Protein AF-A0A150G907-F1 (afdb_monomer_lite)

Secondary structure (DSSP, 8-state):
-PPP--PPP---THHHH-TTS-HHHHHHHHHHS-HHHHHHTGGGS-HHHHHHT-SGGGTS--TTS---HHHHHHHHTSTTTTTT--HHHHHHHHHHHHHTT-HHHHHHHHHHH--TTHHHHHHHHHHHTT-HHHHHHHHHHHHTT-SS--THHHHHHHHHHHHHTT-HHHHHHHHHH-TT--THHHHHHHHHHT-HHHH-

Sequence (200 aa):
MAQPLEAPAREHWSSSAWPQLLPELAERIVGCLDRNDIAVTFRHVNKATAARFSCPQHATIRLSEPVPPHAFAAHWLAPGAMRGLNLERRKQLVRLVAATGVLPNVEVVLQAMGFMGAAAEALMGAAVAGQLSMCQWLWDHNRSLTDDVPYSRFTTTVLQAAASEGHQHVCEWLLATDHTLFPGGAVDAAVRGGHVALAE

Organism: Gonium pectorale (NCBI:txid33097)

InterPro domains:
  IPR036770 Ankyrin repeat-containing domain superfamily [G3DSA:1.25.40.20] (93-200)
  IPR036770 Ankyrin repeat-containing domain superfamily [SSF48403] (122-179)

Radius of gyration: 22.88 Å; chains: 1; bounding box: 70×46×61 Å

Foldseek 3Di:
DDDDPDDPDPPDLCCVQPVPDDPVVVVVVVVPDDLQCLQPPQCPRDPSSVVVQVPPSSPDDDLLEDHDLVVLLVQLVPPCSCVPPDPVNLLVSLLSNLLNLPVSNNVSSVVRSPDDCSLLSSLLSVLLNLVQVSNVVSVVVVVVVDPDDDCLVSLQVSLLSSLLSLNLVNNVVSCVVDVSHDCPSSLVSNVNSVNNVSND

Structure (mmCIF, N/CA/C/O backbone):
data_AF-A0A150G907-F1
#
_entry.id   AF-A0A150G907-F1
#
loop_
_atom_site.group_PDB
_atom_site.id
_atom_site.type_symbol
_atom_site.label_atom_id
_atom_site.label_alt_id
_atom_site.label_comp_id
_atom_site.label_asym_id
_atom_site.label_entity_id
_atom_site.label_seq_id
_atom_site.pdbx_PDB_ins_code
_atom_site.Cartn_x
_atom_site.Cartn_y
_atom_site.Cartn_z
_atom_site.occupancy
_atom_site.B_iso_or_equiv
_atom_site.auth_seq_id
_atom_site.auth_comp_id
_atom_site.auth_asym_id
_atom_site.auth_atom_id
_atom_site.pdbx_PDB_model_num
ATOM 1 N N . MET A 1 1 ? -50.793 -28.582 35.312 1.00 40.09 1 MET A N 1
ATOM 2 C CA . MET A 1 1 ? -50.046 -28.494 34.039 1.00 40.09 1 MET A CA 1
ATOM 3 C C . MET A 1 1 ? -49.250 -27.204 34.074 1.00 40.09 1 MET A C 1
ATOM 5 O O . MET A 1 1 ? -49.857 -26.145 34.042 1.00 40.09 1 MET A O 1
ATOM 9 N N . ALA A 1 2 ? -47.934 -27.286 34.271 1.00 41.94 2 ALA A N 1
ATOM 10 C CA . ALA A 1 2 ? -47.062 -26.114 34.276 1.00 41.94 2 ALA A CA 1
ATOM 11 C C . ALA A 1 2 ? -46.810 -25.672 32.825 1.00 41.94 2 ALA A C 1
ATOM 13 O O . ALA A 1 2 ? -46.417 -26.497 32.001 1.00 41.94 2 ALA A O 1
ATOM 14 N N . GLN A 1 3 ? -47.078 -24.402 32.512 1.00 41.06 3 GLN A N 1
ATOM 15 C CA . GLN A 1 3 ? -46.670 -23.787 31.246 1.00 41.06 3 GLN A CA 1
ATOM 16 C C . GLN A 1 3 ? -45.135 -23.787 31.152 1.00 41.06 3 GLN A C 1
ATOM 18 O O . GLN A 1 3 ? -44.479 -23.491 32.156 1.00 41.06 3 GLN A O 1
ATOM 23 N N . PRO A 1 4 ? -44.541 -24.098 29.987 1.00 46.25 4 PRO A N 1
ATOM 24 C CA . PRO A 1 4 ? -43.111 -23.930 29.808 1.00 46.25 4 PRO A CA 1
ATOM 25 C C . PRO A 1 4 ? -42.799 -22.430 29.789 1.00 46.25 4 PRO A C 1
ATOM 27 O O . PRO A 1 4 ? -43.391 -21.683 29.015 1.00 46.25 4 PRO A O 1
ATOM 30 N N . LEU A 1 5 ? -41.876 -22.001 30.654 1.00 43.91 5 LEU A N 1
ATOM 31 C CA . LEU A 1 5 ? -41.226 -20.696 30.564 1.00 43.91 5 LEU A CA 1
ATOM 32 C C . LEU A 1 5 ? -40.533 -20.608 29.199 1.00 43.91 5 LEU A C 1
ATOM 34 O O . LEU A 1 5 ? -39.487 -21.227 28.996 1.00 43.91 5 LEU A O 1
ATOM 38 N N . GLU A 1 6 ? -41.126 -19.867 28.263 1.00 42.16 6 GLU A N 1
ATOM 39 C CA . GLU A 1 6 ? -40.428 -19.416 27.063 1.00 42.16 6 GLU A CA 1
ATOM 40 C C . GLU A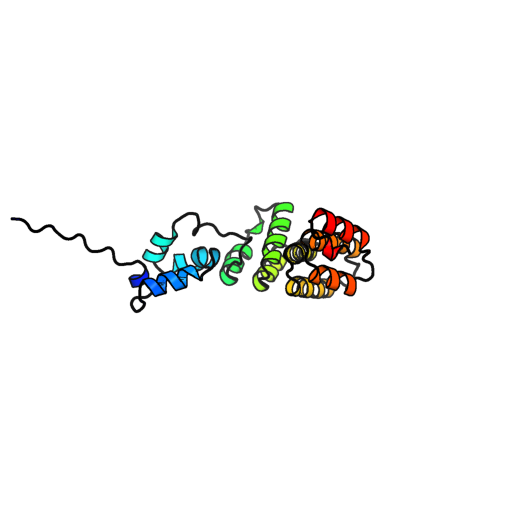 1 6 ? -39.179 -18.657 27.514 1.00 42.16 6 GLU A C 1
ATOM 42 O O . GLU A 1 6 ? -39.255 -17.627 28.188 1.00 42.16 6 GLU A O 1
ATOM 47 N N . ALA A 1 7 ? -38.009 -19.211 27.196 1.00 43.50 7 ALA A N 1
ATOM 48 C CA . ALA A 1 7 ? -36.756 -18.496 27.353 1.00 43.50 7 ALA A CA 1
ATOM 49 C C . ALA A 1 7 ? -36.870 -17.177 26.571 1.00 43.50 7 ALA A C 1
ATOM 51 O O . ALA A 1 7 ? -37.339 -17.214 25.429 1.00 43.50 7 ALA A O 1
ATOM 52 N N . PRO A 1 8 ? -36.464 -16.026 27.140 1.00 43.25 8 PRO A N 1
ATOM 53 C CA . PRO A 1 8 ? -36.559 -14.763 26.427 1.00 43.25 8 PRO A CA 1
ATOM 54 C C . PRO A 1 8 ? -35.799 -14.906 25.110 1.00 43.25 8 PRO A C 1
ATOM 56 O O . PRO A 1 8 ? -34.622 -15.289 25.104 1.00 43.25 8 PRO A O 1
ATOM 59 N N . ALA A 1 9 ? -36.496 -14.666 23.995 1.00 53.75 9 ALA A N 1
ATOM 60 C CA . ALA A 1 9 ? -35.892 -14.632 22.674 1.00 53.75 9 ALA A CA 1
ATOM 61 C C . ALA A 1 9 ? -34.659 -13.731 22.764 1.00 53.75 9 ALA A C 1
ATOM 63 O O . ALA A 1 9 ? -34.771 -12.578 23.176 1.00 53.75 9 ALA A O 1
ATOM 64 N N . ARG A 1 10 ? -33.470 -14.281 22.481 1.00 57.31 10 ARG A N 1
ATOM 65 C CA . ARG A 1 10 ? -32.230 -13.502 22.538 1.00 57.31 10 ARG A CA 1
ATOM 66 C C . ARG A 1 10 ? -32.411 -12.311 21.607 1.00 57.31 10 ARG A C 1
ATOM 68 O O . ARG A 1 10 ? -32.491 -12.510 20.396 1.00 57.31 10 ARG A O 1
ATOM 75 N N . GLU A 1 11 ? -32.509 -11.114 22.180 1.00 67.69 11 GLU A N 1
ATOM 76 C CA . GLU A 1 11 ? -32.604 -9.881 21.410 1.00 67.69 11 GLU A CA 1
ATOM 77 C C . GLU A 1 11 ? -31.470 -9.867 20.388 1.00 67.69 11 GLU A C 1
ATOM 79 O O . GLU A 1 11 ? -30.306 -10.147 20.705 1.00 67.69 11 GLU A O 1
ATOM 84 N N . HIS A 1 12 ? -31.831 -9.636 19.129 1.00 74.25 12 HIS A N 1
ATOM 85 C CA . HIS A 1 12 ? -30.866 -9.640 18.049 1.00 74.25 12 HIS A CA 1
ATOM 86 C C . HIS A 1 12 ? -29.845 -8.521 18.306 1.00 74.25 12 HIS A C 1
ATOM 88 O O . HIS A 1 12 ? -30.206 -7.420 18.716 1.00 74.25 12 HIS A O 1
ATOM 94 N N . TRP A 1 13 ? -28.556 -8.792 18.080 1.00 79.19 13 TRP A N 1
ATOM 95 C CA . TRP A 1 13 ? -27.471 -7.865 18.433 1.00 79.19 13 TRP A CA 1
ATOM 96 C C . TRP A 1 13 ? -27.644 -6.468 17.799 1.00 79.19 13 TRP A C 1
ATOM 98 O O . TRP A 1 13 ? -27.193 -5.474 18.367 1.00 79.19 13 TRP A O 1
ATOM 108 N N . SER A 1 14 ? -28.320 -6.378 16.644 1.00 80.81 14 SER A N 1
ATOM 109 C CA . SER A 1 14 ? -28.625 -5.104 15.987 1.00 80.81 14 SER A CA 1
ATOM 110 C C . SER A 1 14 ? -29.548 -4.215 16.810 1.00 80.81 14 SER A C 1
ATOM 112 O O . SER A 1 14 ? -29.416 -3.005 16.708 1.00 80.81 14 SER A O 1
ATOM 114 N N . SER A 1 15 ? -30.421 -4.752 17.666 1.00 79.81 15 SER A N 1
ATOM 115 C CA . SER A 1 15 ? -31.343 -3.945 18.473 1.00 79.81 15 SER A CA 1
ATOM 116 C C . SER A 1 15 ? -30.610 -3.055 19.480 1.00 79.81 15 SER A C 1
ATOM 118 O O . SER A 1 15 ? -31.093 -1.974 19.802 1.00 79.81 15 SER A O 1
ATOM 120 N N . SER A 1 16 ? -29.412 -3.448 19.933 1.00 79.12 16 SER A N 1
ATOM 121 C CA . SER A 1 16 ? -28.596 -2.608 20.819 1.00 79.12 16 SER A CA 1
ATOM 122 C C . SER A 1 16 ? -27.697 -1.617 20.070 1.00 79.12 16 SER A C 1
ATOM 124 O O . SER A 1 16 ? -27.212 -0.662 20.672 1.00 79.12 16 SER A O 1
ATOM 126 N N . ALA A 1 17 ? -27.397 -1.865 18.790 1.00 77.31 17 ALA A N 1
ATOM 127 C CA . ALA A 1 17 ? -26.568 -0.987 17.956 1.00 77.31 17 ALA A CA 1
ATOM 128 C C . ALA A 1 17 ? -27.419 0.031 17.181 1.00 77.31 17 ALA A C 1
ATOM 130 O O . ALA A 1 17 ? -27.089 1.211 17.123 1.00 77.31 17 ALA A O 1
ATOM 131 N N . TRP A 1 18 ? -28.540 -0.434 16.638 1.00 82.12 18 TRP A N 1
ATOM 132 C CA . TRP A 1 18 ? -29.506 0.301 15.837 1.00 82.12 18 TRP A CA 1
ATOM 133 C C . TRP A 1 18 ? -30.936 -0.126 16.204 1.00 82.12 18 TRP A C 1
ATOM 135 O O . TRP A 1 18 ? -31.557 -0.912 15.488 1.00 82.12 18 TRP A O 1
ATOM 145 N N . PRO A 1 19 ? -31.503 0.417 17.295 1.00 81.12 19 PRO A N 1
ATOM 146 C CA . PRO A 1 19 ? -32.822 0.011 17.787 1.00 81.12 19 PRO A CA 1
ATOM 147 C C . PRO A 1 19 ? -33.972 0.271 16.800 1.00 81.12 19 PRO A C 1
ATOM 149 O O . PRO A 1 19 ? -35.030 -0.333 16.927 1.00 81.12 19 PRO A O 1
ATOM 152 N N . GLN A 1 20 ? -33.776 1.156 15.817 1.00 86.50 20 GLN A N 1
ATOM 153 C CA . GLN A 1 20 ? -34.779 1.502 14.800 1.00 86.50 20 GLN A CA 1
ATOM 154 C C . GLN A 1 20 ? -34.575 0.774 13.460 1.00 86.50 20 GLN A C 1
ATOM 156 O O . GLN A 1 20 ? -35.343 0.995 12.527 1.00 86.50 20 GLN A O 1
ATOM 161 N N . LEU A 1 21 ? -33.535 -0.055 13.329 1.00 84.69 21 LEU A N 1
ATOM 162 C CA . LEU A 1 21 ? -33.152 -0.663 12.058 1.00 84.69 21 LEU A CA 1
ATOM 163 C C . LEU A 1 21 ? -33.510 -2.151 12.043 1.00 84.69 21 LEU A C 1
ATOM 165 O O . LEU A 1 21 ? -33.220 -2.879 12.994 1.00 84.69 21 LEU A O 1
ATOM 169 N N . LEU A 1 22 ? -34.123 -2.607 10.949 1.00 85.44 22 LEU A N 1
ATOM 170 C CA . LEU A 1 22 ? -34.460 -4.019 10.777 1.00 85.44 22 LEU A CA 1
ATOM 171 C C . LEU A 1 22 ? -33.184 -4.883 10.805 1.00 85.44 22 LEU A C 1
ATOM 173 O O . LEU A 1 22 ? -32.181 -4.491 10.194 1.00 85.44 22 LEU A O 1
ATOM 177 N N . PRO A 1 23 ? -33.205 -6.058 11.461 1.00 82.50 23 PRO A N 1
ATOM 178 C CA . PRO A 1 23 ? -32.057 -6.961 11.523 1.00 82.50 23 PRO A CA 1
ATOM 179 C C . PRO A 1 23 ? -31.449 -7.290 10.155 1.00 82.50 23 PRO A C 1
ATOM 181 O O . PRO A 1 23 ? -30.227 -7.288 10.025 1.00 82.50 23 PRO A O 1
ATOM 184 N N . GLU A 1 24 ? -32.263 -7.475 9.106 1.00 84.38 24 GLU A N 1
ATOM 185 C CA . GLU A 1 24 ? -31.730 -7.779 7.768 1.00 84.38 24 GLU A CA 1
ATOM 186 C C . GLU A 1 24 ? -30.925 -6.612 7.179 1.00 84.38 24 GLU A C 1
ATOM 188 O O . GLU A 1 24 ? -29.935 -6.815 6.475 1.00 84.38 24 GLU A O 1
ATOM 193 N N . LEU A 1 25 ? -31.320 -5.371 7.475 1.00 84.75 25 LEU A N 1
ATOM 194 C CA . LEU A 1 25 ? -30.576 -4.187 7.048 1.00 84.75 25 LEU A CA 1
ATOM 195 C C . LEU A 1 25 ? -29.279 -4.043 7.844 1.00 84.75 25 LEU A C 1
ATOM 197 O O . LEU A 1 25 ? -28.255 -3.680 7.271 1.00 84.75 25 LEU A O 1
ATOM 201 N N . ALA A 1 26 ? -29.298 -4.376 9.134 1.00 83.94 26 ALA A N 1
ATOM 202 C CA . ALA A 1 26 ? -28.104 -4.349 9.969 1.00 83.94 26 ALA A CA 1
ATOM 203 C C . ALA A 1 26 ? -27.065 -5.367 9.482 1.00 83.94 26 ALA A C 1
ATOM 205 O O . ALA A 1 26 ? -25.881 -5.044 9.388 1.00 83.94 26 ALA A O 1
ATOM 206 N N . GLU A 1 27 ? -27.505 -6.573 9.112 1.00 83.69 27 GLU A N 1
ATOM 207 C CA . GLU A 1 27 ? -26.640 -7.593 8.516 1.00 83.69 27 GLU A CA 1
ATOM 208 C C . GLU A 1 27 ? -26.089 -7.161 7.156 1.00 83.69 27 GLU A C 1
ATOM 210 O O . GLU A 1 27 ? -24.906 -7.371 6.888 1.00 83.69 27 GLU A O 1
ATOM 215 N N . ARG A 1 28 ? -26.896 -6.489 6.323 1.00 85.56 28 ARG A N 1
ATOM 216 C CA . ARG A 1 28 ? -26.422 -5.929 5.047 1.00 85.56 28 ARG A CA 1
ATOM 217 C C . ARG A 1 28 ? -25.376 -4.8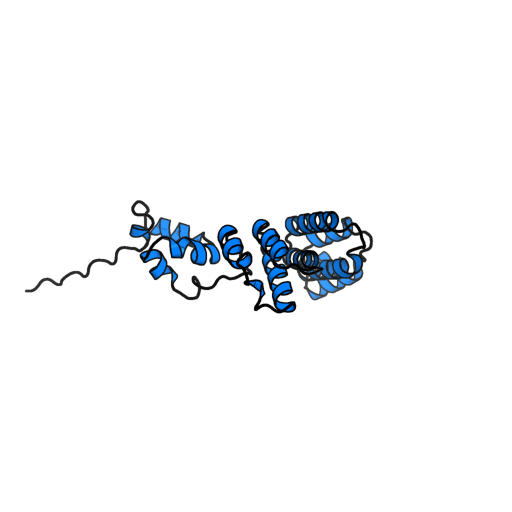38 5.241 1.00 85.56 28 ARG A C 1
ATOM 219 O O . ARG A 1 28 ? -24.385 -4.853 4.525 1.00 85.56 28 ARG A O 1
ATOM 226 N N . ILE A 1 29 ? -25.565 -3.930 6.202 1.00 84.81 29 ILE A N 1
ATOM 227 C CA . ILE A 1 29 ? -24.579 -2.879 6.502 1.00 84.81 29 ILE A CA 1
ATOM 228 C C . ILE A 1 29 ? -23.260 -3.516 6.939 1.00 84.81 29 ILE A C 1
ATOM 230 O O . ILE A 1 29 ? -22.217 -3.177 6.392 1.00 84.81 29 ILE A O 1
ATOM 234 N N . VAL A 1 30 ? -23.301 -4.480 7.865 1.00 84.50 30 VAL A N 1
ATOM 235 C CA . VAL A 1 30 ? -22.095 -5.202 8.303 1.00 84.50 30 VAL A CA 1
ATOM 236 C C . VAL A 1 30 ? -21.445 -5.965 7.151 1.00 84.50 30 VAL A C 1
ATOM 238 O O . VAL A 1 30 ? -20.225 -5.980 7.057 1.00 84.50 30 VAL A O 1
ATOM 241 N N . GLY A 1 31 ? -22.235 -6.563 6.258 1.00 83.25 31 GLY A N 1
ATOM 242 C CA . GLY A 1 31 ? -21.728 -7.244 5.066 1.00 83.25 31 GLY A CA 1
ATOM 243 C C . GLY A 1 31 ? -21.033 -6.320 4.060 1.00 83.25 31 GLY A C 1
ATOM 244 O O . GLY A 1 31 ? -20.294 -6.811 3.211 1.00 83.25 31 GLY A O 1
ATOM 245 N N . CYS A 1 32 ? -21.249 -5.005 4.153 1.00 83.81 32 CYS A N 1
ATOM 246 C CA . CYS A 1 32 ? -20.565 -4.003 3.338 1.00 83.81 32 CYS A CA 1
ATOM 247 C C . CYS A 1 32 ? -19.304 -3.427 4.000 1.00 83.81 32 CYS A C 1
ATOM 249 O O . CYS A 1 32 ? -18.534 -2.766 3.308 1.00 83.81 32 CYS A O 1
ATOM 251 N N . LEU A 1 33 ? -19.099 -3.639 5.305 1.00 81.69 33 LEU A N 1
ATOM 252 C CA . LEU A 1 33 ? -17.906 -3.168 6.010 1.00 81.69 33 LEU A CA 1
ATOM 253 C C . LEU A 1 33 ? -16.724 -4.096 5.738 1.00 81.69 33 LEU A C 1
ATOM 255 O O . LEU A 1 33 ? -16.873 -5.322 5.698 1.00 81.69 33 LEU A O 1
ATOM 259 N N . ASP A 1 34 ? -15.532 -3.518 5.602 1.00 79.25 34 ASP A N 1
ATOM 260 C CA . ASP A 1 34 ? -14.320 -4.321 5.538 1.00 79.25 34 ASP A CA 1
ATOM 261 C C . ASP A 1 34 ? -13.992 -4.951 6.904 1.00 79.25 34 ASP A C 1
ATOM 263 O O . ASP A 1 34 ? -14.514 -4.587 7.966 1.00 79.25 34 ASP A O 1
ATOM 267 N N . ARG A 1 35 ? -13.144 -5.982 6.896 1.00 81.75 35 ARG A N 1
ATOM 268 C CA . ARG A 1 35 ? -12.846 -6.734 8.122 1.00 81.75 35 ARG A CA 1
ATOM 269 C C . ARG A 1 35 ? -12.164 -5.874 9.176 1.00 81.75 35 ARG A C 1
ATOM 271 O O . ARG A 1 35 ? -12.388 -6.095 10.369 1.00 81.75 35 ARG A O 1
ATOM 278 N N . ASN A 1 36 ? -11.324 -4.935 8.749 1.00 83.25 36 ASN A N 1
ATOM 279 C CA . ASN A 1 36 ? -10.597 -4.065 9.659 1.00 83.25 36 ASN A CA 1
ATOM 280 C C . ASN A 1 36 ? -11.548 -3.030 10.273 1.00 83.25 36 ASN A C 1
ATOM 282 O O . ASN A 1 36 ? -11.476 -2.806 11.479 1.00 83.25 36 ASN A O 1
ATOM 286 N N . ASP A 1 37 ? -12.495 -2.494 9.503 1.00 82.12 37 ASP A N 1
ATOM 287 C CA . ASP A 1 37 ? -13.602 -1.661 9.973 1.00 82.12 37 ASP A CA 1
ATOM 288 C C . ASP A 1 37 ? -14.398 -2.366 11.069 1.00 82.12 37 ASP A C 1
ATOM 290 O O . ASP A 1 37 ? -14.611 -1.802 12.147 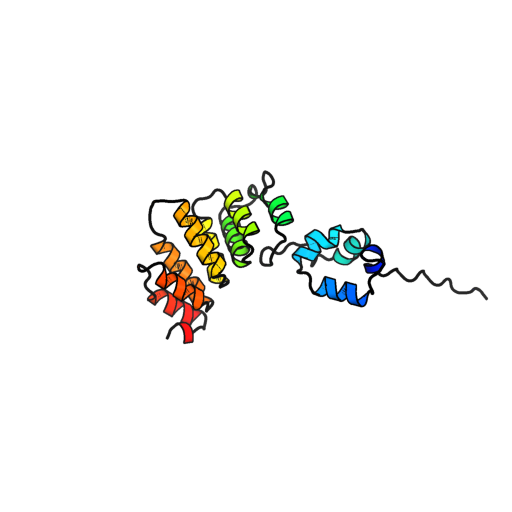1.00 82.12 37 ASP A O 1
ATOM 294 N N . ILE A 1 38 ? -14.785 -3.625 10.847 1.00 82.19 38 ILE A N 1
ATOM 295 C CA . ILE A 1 38 ? -15.520 -4.400 11.854 1.00 82.19 38 ILE A CA 1
ATOM 296 C C . ILE A 1 38 ? -14.677 -4.565 13.121 1.00 82.19 38 ILE A C 1
ATOM 298 O O . ILE A 1 38 ? -15.174 -4.335 14.226 1.00 82.19 38 ILE A O 1
ATOM 302 N N . ALA A 1 39 ? -13.408 -4.948 12.971 1.00 83.06 39 ALA A N 1
ATOM 303 C CA . ALA A 1 39 ? -12.529 -5.244 14.096 1.00 83.06 39 ALA A CA 1
ATOM 304 C C . ALA A 1 39 ? -12.222 -4.016 14.960 1.00 83.06 39 ALA A C 1
ATOM 306 O O . ALA A 1 39 ? -12.136 -4.129 16.184 1.00 83.06 39 ALA A O 1
ATOM 307 N N . VAL A 1 40 ? -12.054 -2.861 14.321 1.00 81.44 40 VAL A N 1
ATOM 308 C CA . VAL A 1 40 ? -11.485 -1.658 14.932 1.00 81.44 40 VAL A CA 1
ATOM 309 C C . VAL A 1 40 ? -12.544 -0.627 15.304 1.00 81.44 40 VAL A C 1
ATOM 311 O O . VAL A 1 40 ? -12.371 0.092 16.285 1.00 81.44 40 VAL A O 1
ATOM 314 N N . THR A 1 41 ? -13.652 -0.562 14.567 1.00 80.19 41 THR A N 1
ATOM 315 C CA . THR A 1 41 ? -14.720 0.409 14.834 1.00 80.19 41 THR A CA 1
ATOM 316 C C . THR A 1 41 ? -15.969 -0.292 15.352 1.00 80.19 41 THR A C 1
ATOM 318 O O . THR A 1 41 ? -16.382 -0.072 16.492 1.00 80.19 41 THR A O 1
ATOM 321 N N . PHE A 1 42 ? -16.540 -1.211 14.572 1.00 80.88 42 PHE A N 1
ATOM 322 C CA . PHE A 1 42 ? -17.880 -1.732 14.835 1.00 80.88 42 PHE A CA 1
ATOM 323 C C . PHE A 1 42 ? -17.954 -2.620 16.084 1.00 80.88 42 PHE A C 1
ATOM 325 O O . PHE A 1 42 ? -18.901 -2.548 16.877 1.00 80.88 42 PHE A O 1
ATOM 332 N N . ARG A 1 43 ? -16.908 -3.418 16.319 1.00 83.19 43 ARG A N 1
ATOM 333 C CA . ARG A 1 43 ? -16.764 -4.242 17.524 1.00 83.19 43 ARG A CA 1
ATOM 334 C C . ARG A 1 43 ? -16.753 -3.409 18.808 1.00 83.19 43 ARG A C 1
ATOM 336 O O . ARG A 1 43 ? -17.163 -3.909 19.852 1.00 83.19 43 ARG A O 1
ATOM 343 N N . HIS A 1 44 ? -16.308 -2.157 18.740 1.00 82.38 44 HIS A N 1
ATOM 344 C CA . HIS A 1 44 ? -16.171 -1.277 19.899 1.00 82.38 44 HIS A CA 1
ATOM 345 C C . HIS A 1 44 ? -17.417 -0.421 20.185 1.00 82.38 44 HIS A C 1
ATOM 347 O O . HIS A 1 44 ? -17.438 0.282 21.192 1.00 82.38 44 HIS A O 1
ATOM 353 N N . VAL A 1 45 ? -18.470 -0.509 19.362 1.00 84.06 45 VAL A N 1
ATOM 354 C CA . VAL A 1 45 ? -19.690 0.309 19.508 1.00 84.06 45 VAL A CA 1
ATOM 355 C C . VAL A 1 45 ? -20.482 -0.034 20.777 1.00 84.06 45 VAL A C 1
ATOM 357 O O . VAL A 1 45 ? -20.899 0.869 21.498 1.00 84.06 45 VAL A O 1
ATOM 360 N N . ASN A 1 46 ? -20.716 -1.319 21.076 1.00 85.06 46 ASN A N 1
ATOM 361 C CA . ASN A 1 46 ? -21.406 -1.743 22.298 1.00 85.06 46 ASN A CA 1
ATOM 362 C C . ASN A 1 46 ? -21.051 -3.189 22.703 1.00 85.06 46 ASN A C 1
ATOM 364 O O . ASN A 1 46 ? -20.339 -3.909 22.004 1.00 85.06 46 ASN A O 1
ATOM 368 N N . LYS A 1 47 ? -21.569 -3.646 23.852 1.00 85.06 47 LYS A N 1
ATOM 369 C CA . LYS A 1 47 ? -21.294 -5.001 24.369 1.00 85.06 47 LYS A CA 1
ATOM 370 C C . LYS A 1 47 ? -21.832 -6.122 23.468 1.00 85.06 47 LYS A C 1
ATOM 372 O O . LYS A 1 47 ? -21.220 -7.188 23.416 1.00 85.06 47 LYS A O 1
ATOM 377 N N . ALA A 1 48 ? -22.950 -5.911 22.772 1.00 80.94 48 ALA A N 1
ATOM 378 C CA . ALA A 1 48 ? -23.545 -6.932 21.909 1.00 80.94 48 ALA A CA 1
ATOM 379 C C . ALA A 1 48 ? -22.766 -7.093 20.595 1.00 80.94 48 ALA A C 1
ATOM 381 O O . ALA A 1 48 ? -22.514 -8.223 20.175 1.00 80.94 48 ALA A O 1
ATOM 382 N N . THR A 1 49 ? -22.315 -5.991 19.985 1.00 81.81 49 THR A N 1
ATOM 383 C CA . THR A 1 49 ? -21.420 -6.023 18.820 1.00 81.81 49 THR A CA 1
ATOM 384 C C . THR A 1 49 ? -20.068 -6.609 19.212 1.00 81.81 49 THR A C 1
ATOM 386 O O . THR A 1 49 ? -19.558 -7.479 18.508 1.00 81.81 49 THR A O 1
ATOM 389 N N . ALA A 1 50 ? -19.536 -6.259 20.388 1.00 81.00 50 ALA A N 1
ATOM 390 C CA . ALA A 1 50 ? -18.321 -6.873 20.915 1.00 81.00 50 ALA A CA 1
ATOM 391 C C . ALA A 1 50 ? -18.452 -8.400 21.029 1.00 81.00 50 ALA A C 1
ATOM 393 O O . ALA A 1 50 ? -17.581 -9.121 20.542 1.00 81.00 50 ALA A O 1
ATOM 394 N N . ALA A 1 51 ? -19.547 -8.906 21.608 1.00 82.56 51 ALA A N 1
ATOM 395 C CA . ALA A 1 51 ? -19.805 -10.342 21.717 1.00 82.56 51 ALA A CA 1
ATOM 396 C C . ALA A 1 51 ? -19.970 -11.015 20.342 1.00 82.56 51 ALA A C 1
ATOM 398 O O . ALA A 1 51 ? -19.421 -12.094 20.112 1.00 82.56 51 ALA A O 1
ATOM 399 N N . ARG A 1 52 ? -20.672 -10.367 19.403 1.00 80.56 52 ARG A N 1
ATOM 400 C CA . ARG A 1 52 ? -20.921 -10.897 18.054 1.00 80.56 52 ARG A CA 1
ATOM 401 C C . ARG A 1 52 ? -19.644 -11.024 17.222 1.00 80.56 52 ARG A C 1
ATOM 403 O O . ARG A 1 52 ? -19.453 -12.043 16.559 1.00 80.56 52 ARG A O 1
ATOM 410 N N . PHE A 1 53 ? -18.772 -10.019 17.277 1.00 80.69 53 PHE A N 1
ATOM 411 C CA . PHE A 1 53 ? -17.545 -9.933 16.476 1.00 80.69 53 PHE A CA 1
ATOM 412 C C . PHE A 1 53 ? -16.284 -10.309 17.270 1.00 80.69 53 PHE A C 1
ATOM 414 O O . PHE A 1 53 ? -15.183 -9.877 16.952 1.00 80.69 53 PHE A O 1
ATOM 421 N N . SER A 1 54 ? -16.416 -11.150 18.301 1.00 76.06 54 SER A N 1
ATOM 422 C CA . SER A 1 54 ? -15.271 -11.640 19.088 1.00 76.06 54 SER A CA 1
ATOM 423 C C . SER A 1 54 ? -14.475 -12.773 18.425 1.00 76.06 54 SER A C 1
ATOM 425 O O . SER A 1 54 ? -13.425 -13.154 18.937 1.00 76.06 54 SER A O 1
ATOM 427 N N . CYS A 1 55 ? -14.948 -13.323 17.300 1.00 75.00 55 CYS A N 1
ATOM 428 C CA . CYS A 1 55 ? -14.219 -14.345 16.543 1.00 75.00 55 CYS A CA 1
ATOM 429 C C . CYS A 1 55 ? -12.833 -13.817 16.113 1.00 75.00 55 CYS A C 1
ATOM 431 O O . CYS A 1 55 ? -12.752 -12.658 15.702 1.00 75.00 55 CYS A O 1
ATOM 433 N N . PRO A 1 56 ? -11.763 -14.641 16.113 1.00 72.00 56 PRO A N 1
ATOM 434 C CA . PRO A 1 56 ? -10.428 -14.232 15.656 1.00 72.00 56 PRO A CA 1
ATOM 435 C C . PRO A 1 56 ? -10.420 -13.538 14.286 1.00 72.00 56 PRO A C 1
ATOM 437 O O . PRO A 1 56 ? -9.659 -12.604 14.060 1.00 72.00 56 PRO A O 1
ATOM 440 N N . GLN A 1 57 ? -11.334 -13.932 13.398 1.00 69.00 57 GLN A N 1
ATOM 441 C CA . GLN A 1 57 ? -11.513 -13.348 12.065 1.00 69.00 57 GLN A CA 1
ATOM 442 C C . GLN A 1 57 ? -11.902 -11.856 12.084 1.00 69.00 57 GLN A C 1
ATOM 444 O O . GLN A 1 57 ? -11.592 -11.151 11.132 1.00 69.00 57 GLN A O 1
ATOM 449 N N . HIS A 1 58 ? -12.538 -11.384 13.161 1.00 66.25 58 HIS A N 1
ATOM 450 C CA . HIS A 1 58 ? -12.951 -9.991 13.384 1.00 66.25 58 HIS A CA 1
ATOM 451 C C . HIS A 1 58 ? -12.221 -9.350 14.579 1.00 66.25 58 HIS A C 1
ATOM 453 O O . HIS A 1 58 ? -12.611 -8.294 15.068 1.00 66.25 58 HIS A O 1
ATOM 459 N N . ALA A 1 59 ? -11.170 -10.002 15.083 1.00 68.38 59 ALA A N 1
ATOM 460 C CA . ALA A 1 59 ? -10.331 -9.501 16.170 1.00 68.38 59 ALA A CA 1
ATOM 461 C C . ALA A 1 59 ? -8.878 -9.259 15.731 1.00 68.38 59 ALA A C 1
ATOM 463 O O . ALA A 1 59 ? -8.139 -8.573 16.433 1.00 68.38 59 ALA A O 1
ATOM 464 N N . THR A 1 60 ? -8.459 -9.821 14.594 1.00 75.19 60 THR A N 1
ATOM 465 C CA . THR A 1 60 ? -7.120 -9.646 14.023 1.00 75.19 60 THR A CA 1
ATOM 466 C C . THR A 1 60 ? -7.154 -8.646 12.870 1.00 75.19 60 THR A C 1
ATOM 468 O O . THR A 1 60 ? -7.844 -8.873 11.881 1.00 75.19 60 THR A O 1
ATOM 471 N N . ILE A 1 61 ? -6.370 -7.570 12.980 1.00 79.12 61 ILE A N 1
ATOM 472 C CA . ILE A 1 61 ? -6.206 -6.563 11.922 1.00 79.12 61 ILE A CA 1
ATOM 473 C C . ILE A 1 61 ? -5.307 -7.135 10.821 1.00 79.12 61 ILE A C 1
ATOM 475 O O . ILE A 1 61 ? -4.192 -7.589 11.093 1.00 79.12 61 ILE A O 1
ATOM 479 N N . ARG A 1 62 ? -5.778 -7.099 9.572 1.00 79.75 62 ARG A N 1
ATOM 480 C CA . ARG A 1 62 ? -5.023 -7.528 8.390 1.00 79.75 62 ARG A CA 1
ATOM 481 C C . ARG A 1 62 ? -4.489 -6.310 7.656 1.00 79.75 62 ARG A C 1
ATOM 483 O O . ARG A 1 62 ? -5.239 -5.604 7.002 1.00 79.75 62 ARG A O 1
ATOM 490 N N . LEU A 1 63 ? -3.178 -6.097 7.722 1.00 78.69 63 LEU A N 1
ATOM 491 C CA . LEU A 1 63 ? -2.517 -4.932 7.112 1.00 78.69 63 LEU A CA 1
ATOM 492 C C . LEU A 1 63 ? -2.431 -4.990 5.577 1.00 78.69 63 LEU A C 1
ATOM 494 O O . LEU A 1 63 ? -2.019 -4.018 4.958 1.00 78.69 63 LEU A O 1
ATOM 498 N N . SER A 1 64 ? -2.791 -6.126 4.973 1.00 78.44 64 SER A N 1
ATOM 499 C CA . SER A 1 64 ? -2.980 -6.273 3.525 1.00 78.44 64 SER A CA 1
ATOM 500 C C . SER A 1 64 ? -4.350 -5.778 3.044 1.00 78.44 64 SER A C 1
ATOM 502 O O . SER A 1 64 ? -4.578 -5.692 1.846 1.00 78.44 64 SER A O 1
ATOM 504 N N . GLU A 1 65 ? -5.280 -5.528 3.967 1.00 81.69 65 GLU A N 1
ATOM 505 C CA . GLU A 1 65 ? -6.599 -4.950 3.705 1.00 81.69 65 GLU A CA 1
ATOM 506 C C . GLU A 1 65 ? -6.581 -3.487 4.201 1.00 81.69 65 GLU A C 1
ATOM 508 O O . GLU A 1 65 ? -5.803 -3.167 5.110 1.00 81.69 65 GLU A O 1
ATOM 513 N N . PRO A 1 66 ? -7.388 -2.575 3.626 1.00 82.06 66 PRO A N 1
ATOM 514 C CA . PRO A 1 66 ? -7.427 -1.182 4.064 1.00 82.06 66 PRO A CA 1
ATOM 515 C C . PRO A 1 66 ? -7.754 -1.109 5.560 1.00 82.06 66 PRO A C 1
ATOM 517 O O . PRO A 1 66 ? -8.645 -1.795 6.050 1.00 82.06 66 PRO A O 1
ATOM 520 N N . VAL A 1 67 ? -6.977 -0.328 6.310 1.00 86.69 67 VAL A N 1
ATOM 521 C CA . VAL A 1 67 ? -7.202 -0.097 7.745 1.00 86.69 67 VAL A CA 1
ATOM 522 C C . VAL A 1 67 ? -7.755 1.315 7.918 1.00 86.69 67 VAL A C 1
ATOM 524 O O . VAL A 1 67 ? -7.223 2.238 7.294 1.00 86.69 67 VAL A O 1
ATOM 527 N N . PRO A 1 68 ? -8.748 1.534 8.793 1.00 86.50 68 PRO A N 1
ATOM 528 C CA . PRO A 1 68 ? -9.270 2.870 9.053 1.00 86.50 68 PRO A CA 1
ATOM 529 C C . PRO A 1 68 ? -8.172 3.841 9.523 1.00 86.50 68 PRO A C 1
ATOM 531 O O . PRO A 1 68 ? -7.480 3.535 10.504 1.00 86.50 68 PRO A O 1
ATOM 534 N N . PRO A 1 69 ? -8.021 5.025 8.890 1.00 88.62 69 PRO A N 1
ATOM 535 C CA . PRO A 1 69 ? -6.895 5.926 9.145 1.00 88.62 69 PRO A CA 1
ATOM 536 C C . PRO A 1 69 ? -6.678 6.324 10.599 1.00 88.62 69 PRO A C 1
ATOM 538 O O . PRO A 1 69 ? -5.553 6.318 11.094 1.00 88.62 69 PRO A O 1
ATOM 541 N N . HIS A 1 70 ? -7.761 6.629 11.311 1.00 86.06 70 HIS A N 1
ATOM 542 C CA . HIS A 1 70 ? -7.699 7.071 12.702 1.00 86.06 70 HIS A CA 1
ATOM 543 C C . HIS A 1 70 ? -7.078 6.007 13.620 1.00 86.06 70 HIS A C 1
ATOM 545 O O . HIS A 1 70 ? -6.288 6.324 14.508 1.00 86.06 70 HIS A O 1
ATOM 551 N N . ALA A 1 71 ? -7.397 4.736 13.391 1.00 86.94 71 ALA A N 1
ATOM 552 C CA . ALA A 1 71 ? -6.898 3.644 14.207 1.00 86.94 71 ALA A CA 1
ATOM 553 C C . ALA A 1 71 ? -5.496 3.200 13.801 1.00 86.94 71 ALA A C 1
ATOM 555 O O . ALA A 1 71 ? -4.678 2.874 14.663 1.00 86.94 71 ALA A O 1
ATOM 556 N N . PHE A 1 72 ? -5.204 3.231 12.499 1.00 89.44 72 PHE A N 1
ATOM 557 C CA . PHE A 1 72 ? -3.854 3.012 12.001 1.00 89.44 72 PHE A CA 1
ATOM 558 C C . PHE A 1 72 ? -2.886 4.044 12.600 1.00 89.44 72 PHE A C 1
ATOM 560 O O . PHE A 1 72 ? -1.854 3.669 13.159 1.00 89.44 72 PHE A O 1
ATOM 567 N N . ALA A 1 73 ? -3.265 5.327 12.578 1.00 89.31 73 ALA A N 1
ATOM 568 C CA . ALA A 1 73 ? -2.517 6.414 13.202 1.00 89.31 73 ALA A CA 1
ATOM 569 C C . ALA A 1 73 ? -2.335 6.201 14.710 1.00 89.31 73 ALA A C 1
ATOM 571 O O . ALA A 1 73 ? -1.211 6.272 15.205 1.00 89.31 73 ALA A O 1
ATOM 572 N N . ALA A 1 74 ? -3.410 5.874 15.436 1.00 87.75 74 ALA A N 1
ATOM 573 C CA . ALA A 1 74 ? -3.348 5.637 16.878 1.00 87.75 74 ALA A CA 1
ATOM 574 C C . ALA A 1 74 ? -2.369 4.512 17.261 1.00 87.75 74 ALA A C 1
ATOM 576 O O . ALA A 1 74 ? -1.690 4.613 18.282 1.00 87.75 74 ALA A O 1
ATOM 577 N N . HIS A 1 75 ? -2.273 3.455 16.448 1.00 88.25 75 HIS A N 1
ATOM 578 C CA . HIS A 1 75 ? -1.354 2.350 16.706 1.00 88.25 75 HIS A CA 1
ATOM 579 C C . HIS A 1 75 ? 0.095 2.681 16.326 1.00 88.25 75 HIS A C 1
ATOM 581 O O . HIS A 1 75 ? 1.002 2.466 17.128 1.00 88.25 75 HIS A O 1
ATOM 587 N N . TRP A 1 76 ? 0.332 3.199 15.117 1.00 88.88 76 TRP A N 1
ATOM 588 C CA . TRP A 1 76 ? 1.687 3.334 14.571 1.00 88.88 76 TRP A CA 1
ATOM 589 C C . TRP A 1 76 ? 2.408 4.626 14.954 1.00 88.88 76 TRP A C 1
ATOM 591 O O . TRP A 1 76 ? 3.638 4.647 14.935 1.00 88.88 76 TRP A O 1
ATOM 601 N N . LEU A 1 77 ? 1.679 5.670 15.362 1.00 87.81 77 LEU A N 1
ATOM 602 C CA . LEU A 1 77 ? 2.270 6.879 15.949 1.00 87.81 77 LEU A CA 1
ATOM 603 C C . LEU A 1 77 ? 2.526 6.740 17.458 1.00 87.81 77 LEU A C 1
ATOM 605 O O . LEU A 1 77 ? 3.138 7.622 18.062 1.00 87.81 77 LEU A O 1
ATOM 609 N N . ALA A 1 78 ? 2.088 5.643 18.087 1.00 88.75 78 ALA A N 1
ATOM 610 C CA . ALA A 1 78 ? 2.346 5.406 19.499 1.00 88.75 78 ALA A CA 1
ATOM 611 C C . ALA A 1 78 ? 3.857 5.221 19.766 1.00 88.75 78 ALA A C 1
ATOM 613 O O . ALA A 1 78 ? 4.539 4.489 19.033 1.00 88.75 78 ALA A O 1
ATOM 614 N N . PRO A 1 79 ? 4.406 5.818 20.843 1.00 84.12 79 PRO A N 1
ATOM 615 C CA . PRO A 1 79 ? 5.808 5.645 21.199 1.00 84.12 79 PRO A CA 1
ATOM 616 C C . PRO A 1 79 ? 6.175 4.166 21.352 1.00 84.12 79 PRO A C 1
ATOM 618 O O . PRO A 1 79 ? 5.624 3.447 22.181 1.00 84.12 79 PRO A O 1
ATOM 621 N N . GLY A 1 80 ? 7.144 3.709 20.560 1.00 82.06 80 GLY A N 1
ATOM 622 C CA . GLY A 1 80 ? 7.641 2.336 20.627 1.00 82.06 80 GLY A CA 1
ATOM 623 C C . GLY A 1 80 ? 6.903 1.314 19.756 1.00 82.06 80 GLY A C 1
ATOM 624 O O . GLY A 1 80 ? 7.339 0.163 19.746 1.00 82.06 80 GLY A O 1
ATOM 625 N N . ALA A 1 81 ? 5.898 1.708 18.963 1.00 84.62 81 ALA A N 1
ATOM 626 C CA . ALA A 1 81 ? 5.214 0.811 18.018 1.00 84.62 81 ALA A CA 1
ATOM 627 C C . ALA A 1 81 ? 6.193 0.087 17.068 1.00 84.62 81 ALA A C 1
ATOM 629 O O . ALA A 1 81 ? 6.053 -1.100 16.781 1.00 84.62 81 ALA A O 1
ATOM 630 N N . MET A 1 82 ? 7.266 0.774 16.661 1.00 79.81 82 MET A N 1
ATOM 631 C CA . MET A 1 82 ? 8.298 0.234 15.764 1.00 79.81 82 MET A CA 1
ATOM 632 C C . MET A 1 82 ? 9.444 -0.495 16.481 1.00 79.81 82 MET A C 1
ATOM 634 O O . MET A 1 82 ? 10.325 -1.059 15.825 1.00 79.81 82 MET A O 1
ATOM 638 N N . ARG A 1 83 ? 9.489 -0.480 17.821 1.00 80.94 83 ARG A N 1
ATOM 639 C CA . ARG A 1 83 ? 10.660 -0.925 18.604 1.00 80.94 83 ARG A CA 1
ATOM 640 C C . ARG A 1 83 ? 10.896 -2.435 18.514 1.00 80.94 83 ARG A C 1
ATOM 642 O O . ARG A 1 83 ? 12.036 -2.869 18.608 1.00 80.94 83 ARG A O 1
ATOM 649 N N . GLY A 1 84 ? 9.835 -3.213 18.291 1.00 82.94 84 GLY A N 1
ATOM 650 C CA . GLY A 1 84 ? 9.898 -4.668 18.104 1.00 82.94 84 GLY A CA 1
ATOM 651 C C . GLY A 1 84 ? 10.098 -5.128 16.655 1.00 82.94 84 GLY A C 1
ATOM 652 O O . GLY A 1 84 ? 10.209 -6.329 16.410 1.00 82.94 84 GLY A O 1
ATOM 653 N N . LEU A 1 85 ? 10.123 -4.210 15.682 1.00 86.44 85 LEU A N 1
ATOM 654 C CA . LEU A 1 85 ? 10.235 -4.548 14.263 1.00 86.44 85 LEU A CA 1
ATOM 655 C C . LEU A 1 85 ? 11.668 -4.354 13.768 1.00 86.44 85 LEU A C 1
ATOM 657 O O . LEU A 1 85 ? 12.206 -3.246 13.824 1.00 86.44 85 LEU A O 1
ATOM 661 N N . ASN A 1 86 ? 12.255 -5.426 13.230 1.00 90.25 86 ASN A N 1
ATOM 662 C CA . ASN A 1 86 ? 13.505 -5.349 12.476 1.00 90.25 86 ASN A CA 1
ATOM 663 C C . ASN A 1 86 ? 13.293 -4.642 11.121 1.00 90.25 86 ASN A C 1
ATOM 665 O O . ASN A 1 86 ? 12.159 -4.406 10.700 1.00 90.25 86 ASN A O 1
ATOM 669 N N . LEU A 1 87 ? 14.388 -4.307 10.435 1.00 89.56 87 LEU A N 1
ATOM 670 C CA . LEU A 1 87 ? 14.336 -3.553 9.180 1.00 89.56 87 LEU A CA 1
ATOM 671 C C . LEU A 1 87 ? 13.497 -4.253 8.097 1.00 89.56 87 LEU A C 1
ATOM 673 O O . LEU A 1 87 ? 12.690 -3.602 7.445 1.00 89.56 87 LEU A O 1
ATOM 677 N N . GLU A 1 88 ? 13.623 -5.570 7.942 1.00 90.06 88 GLU A N 1
ATOM 678 C CA . GLU A 1 88 ? 12.871 -6.314 6.921 1.00 90.06 88 GLU A CA 1
ATOM 679 C C . GLU A 1 88 ? 11.360 -6.304 7.183 1.00 90.06 88 GLU A C 1
ATOM 681 O O . GLU A 1 88 ? 10.571 -6.058 6.272 1.00 90.06 88 GLU A O 1
ATOM 686 N N . ARG A 1 89 ? 10.935 -6.456 8.443 1.00 90.56 89 ARG A N 1
ATOM 687 C CA . ARG A 1 89 ? 9.518 -6.323 8.818 1.00 90.56 89 ARG A CA 1
ATOM 688 C C . ARG A 1 89 ? 8.994 -4.908 8.598 1.00 90.56 89 ARG A C 1
ATOM 690 O O . ARG A 1 89 ? 7.840 -4.745 8.215 1.00 90.56 89 ARG A O 1
ATOM 697 N N . ARG A 1 90 ? 9.827 -3.887 8.815 1.00 91.50 90 ARG A N 1
ATOM 698 C CA . ARG A 1 90 ? 9.476 -2.489 8.529 1.00 91.50 90 ARG A CA 1
ATOM 699 C C . ARG A 1 90 ? 9.277 -2.254 7.033 1.00 91.50 90 ARG A C 1
ATOM 701 O O . ARG A 1 90 ? 8.257 -1.690 6.656 1.00 91.50 90 ARG A O 1
ATOM 708 N N . LYS A 1 91 ? 10.181 -2.748 6.180 1.00 91.38 91 LYS A N 1
ATOM 709 C CA . LYS A 1 91 ? 10.020 -2.694 4.715 1.00 91.38 91 LYS A CA 1
ATOM 710 C C . LYS A 1 91 ? 8.738 -3.393 4.269 1.00 91.38 91 LYS A C 1
ATOM 712 O O . LYS A 1 91 ? 7.962 -2.825 3.508 1.00 91.38 91 LYS A O 1
ATOM 717 N N . GLN A 1 92 ? 8.483 -4.597 4.787 1.00 92.75 92 GLN A N 1
ATOM 718 C CA . GLN A 1 92 ? 7.267 -5.348 4.478 1.00 92.75 92 GLN A CA 1
ATOM 719 C C . GLN A 1 92 ? 6.001 -4.587 4.890 1.00 92.75 92 GLN A C 1
ATOM 721 O O . GLN A 1 92 ? 5.053 -4.524 4.113 1.00 92.75 92 GLN A O 1
ATOM 726 N N . LEU A 1 93 ? 5.989 -3.986 6.081 1.00 92.75 93 LEU A N 1
ATOM 727 C CA . LEU A 1 93 ? 4.875 -3.167 6.552 1.00 92.75 93 LEU A CA 1
ATOM 728 C C . LEU A 1 93 ? 4.599 -1.993 5.605 1.00 92.75 93 LEU A C 1
ATOM 730 O O . LEU A 1 93 ? 3.458 -1.790 5.207 1.00 92.75 93 LEU A O 1
ATOM 734 N N . VAL A 1 94 ? 5.640 -1.261 5.209 1.00 93.00 94 VAL A N 1
ATOM 735 C CA . VAL A 1 94 ? 5.511 -0.131 4.280 1.00 93.00 94 VAL A CA 1
ATOM 736 C C . VAL A 1 94 ? 4.949 -0.583 2.930 1.00 93.00 94 VAL A C 1
ATOM 738 O O . VAL A 1 94 ? 4.010 0.034 2.432 1.00 93.00 94 VAL A O 1
ATOM 741 N N . ARG A 1 95 ? 5.461 -1.689 2.371 1.00 94.31 95 ARG A N 1
ATOM 742 C CA . ARG A 1 95 ? 4.963 -2.258 1.107 1.00 94.31 95 ARG A CA 1
ATOM 743 C C . ARG A 1 95 ? 3.482 -2.628 1.194 1.00 94.31 95 ARG A C 1
ATOM 745 O O . ARG A 1 95 ? 2.720 -2.269 0.305 1.00 94.31 95 ARG A O 1
ATOM 752 N N . LEU A 1 96 ? 3.073 -3.310 2.268 1.00 94.12 96 LEU A N 1
ATOM 753 C CA . LEU A 1 96 ? 1.678 -3.716 2.473 1.00 94.12 96 LEU A CA 1
ATOM 754 C C . LEU A 1 96 ? 0.749 -2.507 2.585 1.00 94.12 96 LEU A C 1
ATOM 756 O O . LEU A 1 96 ? -0.292 -2.477 1.943 1.00 94.12 96 LEU A O 1
ATOM 760 N N . VAL A 1 97 ? 1.141 -1.491 3.355 1.00 94.44 97 VAL A N 1
ATOM 761 C CA . VAL A 1 97 ? 0.330 -0.282 3.543 1.00 94.44 97 VAL A CA 1
ATOM 762 C C . VAL A 1 97 ? 0.195 0.490 2.231 1.00 94.44 97 VAL A C 1
ATOM 764 O O . VAL A 1 97 ? -0.911 0.886 1.874 1.00 94.44 97 VAL A O 1
ATOM 767 N N . ALA A 1 98 ? 1.282 0.642 1.473 1.00 94.81 98 ALA A N 1
ATOM 768 C CA . ALA A 1 98 ? 1.244 1.287 0.162 1.00 94.81 98 ALA A CA 1
ATOM 769 C C . ALA A 1 98 ? 0.395 0.511 -0.858 1.00 94.81 98 ALA A C 1
ATOM 771 O O . ALA A 1 98 ? -0.344 1.125 -1.627 1.00 94.81 98 ALA A O 1
ATOM 772 N N . ALA A 1 99 ? 0.424 -0.825 -0.809 1.00 94.88 99 ALA A N 1
ATOM 773 C CA . ALA A 1 99 ? -0.410 -1.683 -1.647 1.00 94.88 99 ALA A CA 1
ATOM 774 C C . ALA A 1 99 ? -1.920 -1.474 -1.415 1.00 94.88 99 ALA A C 1
ATOM 776 O O . ALA A 1 99 ? -2.708 -1.673 -2.336 1.00 94.88 99 ALA A O 1
ATOM 777 N N . THR A 1 100 ? -2.338 -1.030 -0.220 1.00 92.69 100 THR A N 1
ATOM 778 C CA . THR A 1 100 ? -3.760 -0.736 0.060 1.00 92.69 100 THR A CA 1
ATOM 779 C C . THR A 1 100 ? -4.285 0.524 -0.629 1.00 92.69 100 THR A C 1
ATOM 781 O O . THR A 1 100 ? -5.497 0.711 -0.696 1.00 92.69 100 THR A O 1
ATOM 784 N N . GLY A 1 101 ? -3.406 1.420 -1.094 1.00 92.38 101 GLY A N 1
ATOM 785 C CA . GLY A 1 101 ? -3.800 2.692 -1.709 1.00 92.38 101 GLY A CA 1
ATOM 786 C C . GLY A 1 101 ? -4.394 3.734 -0.742 1.00 92.38 101 GLY A C 1
ATOM 787 O O . GLY A 1 101 ? -4.825 4.797 -1.184 1.00 92.38 101 GLY A O 1
ATOM 788 N N . VAL A 1 102 ? -4.401 3.487 0.575 1.00 93.88 102 VAL A N 1
ATOM 789 C CA . VAL A 1 102 ? -4.940 4.429 1.575 1.00 93.88 102 VAL A CA 1
ATOM 790 C C . VAL A 1 102 ? -3.889 5.480 1.948 1.00 93.88 102 VAL A C 1
ATOM 792 O O . VAL A 1 102 ? -3.054 5.254 2.826 1.00 93.88 102 VAL A O 1
ATOM 795 N N . LEU A 1 103 ? -3.948 6.649 1.303 1.00 94.12 103 LEU A N 1
ATOM 796 C CA . LEU A 1 103 ? -2.960 7.729 1.457 1.00 94.12 103 LEU A CA 1
ATOM 797 C C . LEU A 1 103 ? -2.663 8.129 2.916 1.00 94.12 103 LEU A C 1
ATOM 799 O O . LEU A 1 103 ? -1.487 8.112 3.281 1.00 94.12 103 LEU A O 1
ATOM 803 N N . PRO A 1 104 ? -3.659 8.376 3.792 1.00 94.00 104 PRO A N 1
ATOM 804 C CA . PRO A 1 104 ? -3.372 8.738 5.181 1.00 94.00 104 PRO A CA 1
ATOM 805 C C . PRO A 1 104 ? -2.541 7.689 5.937 1.00 94.00 104 PRO A C 1
ATOM 807 O O . PRO A 1 104 ? -1.723 8.029 6.789 1.00 94.00 104 PRO A O 1
ATOM 810 N N . ASN A 1 105 ? -2.711 6.400 5.622 1.00 93.50 105 ASN A N 1
ATOM 811 C CA . ASN A 1 105 ? -1.927 5.338 6.258 1.00 93.50 105 ASN A CA 1
ATOM 812 C C . ASN A 1 105 ? -0.486 5.324 5.748 1.00 93.50 105 ASN A C 1
ATOM 814 O O . ASN A 1 105 ? 0.436 5.058 6.519 1.00 93.50 105 ASN A O 1
ATOM 818 N N . VAL A 1 106 ? -0.287 5.616 4.460 1.00 93.31 106 VAL A N 1
ATOM 819 C CA . VAL A 1 106 ? 1.045 5.730 3.857 1.00 93.31 106 VAL A CA 1
ATOM 820 C C . VAL A 1 106 ? 1.803 6.906 4.469 1.00 93.31 106 VAL A C 1
ATOM 822 O O . VAL A 1 106 ? 2.947 6.733 4.877 1.00 93.31 106 VAL A O 1
ATOM 825 N N . GLU A 1 107 ? 1.170 8.065 4.637 1.00 92.31 107 GLU A N 1
ATOM 826 C CA . GLU A 1 107 ? 1.789 9.218 5.306 1.00 92.31 107 GLU A CA 1
ATOM 827 C C . GLU A 1 107 ? 2.219 8.878 6.741 1.00 92.31 107 GLU A C 1
ATOM 829 O O . GLU A 1 107 ? 3.375 9.094 7.115 1.00 92.31 107 GLU A O 1
ATOM 834 N N . VAL A 1 108 ? 1.324 8.253 7.518 1.00 92.00 108 VAL A N 1
ATOM 835 C CA . VAL A 1 108 ? 1.620 7.796 8.885 1.00 92.00 108 VAL A CA 1
ATOM 836 C C . VAL A 1 108 ? 2.799 6.827 8.904 1.00 92.00 108 VAL A C 1
ATOM 838 O O . VAL A 1 108 ? 3.694 6.960 9.743 1.00 92.00 108 VAL A O 1
ATOM 841 N N . VAL A 1 109 ? 2.818 5.836 8.005 1.00 91.12 109 VAL A N 1
ATOM 842 C CA . VAL A 1 109 ? 3.885 4.831 8.005 1.00 91.12 109 VAL A CA 1
ATOM 843 C C . VAL A 1 109 ? 5.216 5.455 7.589 1.00 91.12 109 VAL A C 1
ATOM 845 O O . VAL A 1 109 ? 6.230 5.176 8.222 1.00 91.12 109 VAL A O 1
ATOM 848 N N . LEU A 1 110 ? 5.235 6.350 6.596 1.00 89.81 110 LEU A N 1
ATOM 849 C CA . LEU A 1 110 ? 6.453 7.046 6.176 1.00 89.81 110 LEU A CA 1
ATOM 850 C C . LEU A 1 110 ? 7.011 7.926 7.302 1.00 89.81 110 LEU A C 1
ATOM 852 O O . LEU A 1 110 ? 8.213 7.876 7.572 1.00 89.81 110 LEU A O 1
ATOM 856 N N .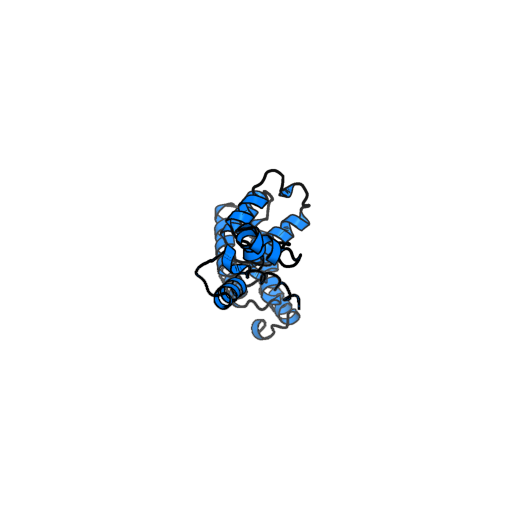 GLN A 1 111 ? 6.143 8.643 8.022 1.00 87.38 111 GLN A N 1
ATOM 857 C CA . GLN A 1 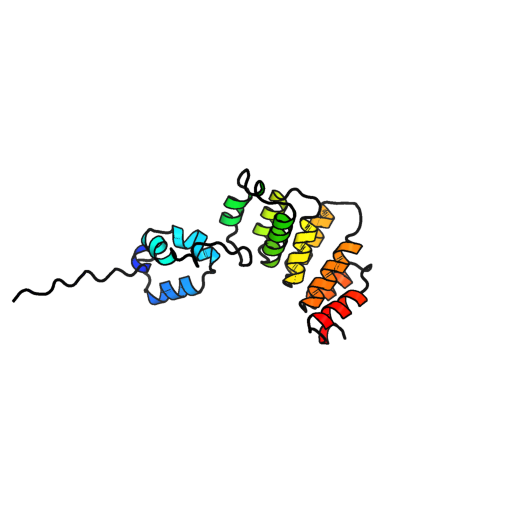111 ? 6.530 9.451 9.179 1.00 87.38 111 GLN A CA 1
ATOM 858 C C . GLN A 1 111 ? 7.099 8.595 10.323 1.00 87.38 111 GLN A C 1
ATOM 860 O O . GLN A 1 111 ? 8.086 8.974 10.954 1.00 87.38 111 GLN A O 1
ATOM 865 N N . ALA A 1 112 ? 6.500 7.434 10.597 1.00 84.62 112 ALA A N 1
ATOM 866 C CA . ALA A 1 112 ? 6.890 6.583 11.721 1.00 84.62 112 ALA A CA 1
ATOM 867 C C . ALA A 1 112 ? 8.160 5.746 11.466 1.00 84.62 112 ALA A C 1
ATOM 869 O O . ALA A 1 112 ? 8.798 5.282 12.414 1.00 84.62 112 ALA A O 1
ATOM 870 N N . MET A 1 113 ? 8.532 5.518 10.202 1.00 80.00 113 MET A N 1
ATOM 871 C CA . MET A 1 113 ? 9.601 4.583 9.839 1.00 80.00 113 MET A CA 1
ATOM 872 C C . MET A 1 113 ? 11.014 5.142 9.970 1.00 80.00 113 MET A C 1
ATOM 874 O O . MET A 1 113 ? 11.920 4.391 10.349 1.00 80.00 113 MET A O 1
ATOM 878 N N . GLY A 1 114 ? 11.206 6.430 9.666 1.00 70.44 114 GLY A N 1
ATOM 879 C CA . GLY A 1 114 ? 12.463 7.151 9.895 1.00 70.44 114 GLY A CA 1
ATOM 880 C C . GLY A 1 114 ? 13.719 6.519 9.277 1.00 70.44 114 GLY A C 1
ATOM 881 O O . GLY A 1 114 ? 14.814 6.764 9.779 1.00 70.44 114 GLY A O 1
ATOM 882 N N . PHE A 1 115 ? 13.590 5.680 8.238 1.00 75.81 115 PHE A N 1
ATOM 883 C CA . PHE A 1 115 ? 14.723 5.047 7.558 1.00 75.81 115 PHE A CA 1
ATOM 884 C C . PHE A 1 115 ? 14.844 5.503 6.100 1.00 75.81 115 PHE A C 1
ATOM 886 O O . PHE A 1 115 ? 13.851 5.737 5.409 1.00 75.81 115 PHE A O 1
ATOM 893 N N . MET A 1 116 ? 16.090 5.585 5.630 1.00 72.88 116 MET A N 1
ATOM 894 C CA . MET A 1 116 ? 16.437 5.923 4.248 1.00 72.88 116 MET A CA 1
ATOM 895 C C . MET A 1 116 ? 15.869 4.871 3.286 1.00 72.88 116 MET A C 1
ATOM 897 O O . MET A 1 116 ? 16.215 3.695 3.385 1.00 72.88 116 MET A O 1
ATOM 901 N N . GLY A 1 117 ? 15.004 5.287 2.359 1.00 80.69 117 GLY A N 1
ATOM 902 C CA . GLY A 1 117 ? 14.396 4.399 1.359 1.00 80.69 117 GLY A CA 1
ATOM 903 C C . GLY A 1 117 ? 12.977 3.913 1.674 1.00 80.69 117 GLY A C 1
ATOM 904 O O . GLY A 1 117 ? 12.444 3.111 0.914 1.00 80.69 117 GLY A O 1
ATOM 905 N N . ALA A 1 118 ? 12.320 4.404 2.733 1.00 87.12 118 ALA A N 1
ATOM 906 C CA . ALA A 1 118 ? 10.921 4.052 3.012 1.00 87.12 118 ALA A CA 1
ATOM 907 C C . ALA A 1 118 ? 9.973 4.403 1.845 1.00 87.12 118 ALA A C 1
ATOM 909 O O . ALA A 1 118 ? 9.128 3.594 1.478 1.00 87.12 118 ALA A O 1
ATOM 910 N N . ALA A 1 119 ? 10.163 5.559 1.200 1.00 88.06 119 ALA A N 1
ATOM 911 C CA . ALA A 1 119 ? 9.384 5.956 0.023 1.00 88.06 119 ALA A CA 1
ATOM 912 C C . ALA A 1 119 ? 9.609 5.026 -1.183 1.00 88.06 119 ALA A C 1
ATOM 914 O O . ALA A 1 119 ? 8.677 4.740 -1.929 1.00 88.06 119 ALA A O 1
ATOM 915 N N . ALA A 1 120 ? 10.828 4.509 -1.353 1.00 88.69 120 ALA A N 1
ATOM 916 C CA . ALA A 1 120 ? 11.130 3.521 -2.381 1.00 88.69 120 ALA A CA 1
ATOM 917 C C . ALA A 1 120 ? 10.367 2.215 -2.102 1.00 88.69 120 ALA A C 1
ATOM 919 O O . ALA A 1 120 ? 9.638 1.718 -2.956 1.00 88.69 120 ALA A O 1
ATOM 920 N N . GLU A 1 121 ? 10.429 1.705 -0.873 1.00 91.62 121 GLU A N 1
ATOM 921 C CA . GLU A 1 121 ? 9.682 0.503 -0.485 1.00 91.62 121 GLU A CA 1
ATOM 922 C C . GLU A 1 121 ? 8.164 0.675 -0.628 1.00 91.62 121 GLU A C 1
ATOM 924 O O . GLU A 1 121 ? 7.475 -0.242 -1.076 1.00 91.62 121 GLU A O 1
ATOM 929 N N . ALA A 1 122 ? 7.641 1.862 -0.317 1.00 93.25 122 ALA A N 1
ATOM 930 C CA . ALA A 1 122 ? 6.243 2.196 -0.561 1.00 93.25 122 ALA A CA 1
ATOM 931 C C . ALA A 1 122 ? 5.919 2.165 -2.062 1.00 93.25 122 ALA A C 1
ATOM 933 O O . ALA A 1 122 ? 4.914 1.577 -2.457 1.00 93.25 122 ALA A O 1
ATOM 934 N N . LEU A 1 123 ? 6.790 2.730 -2.906 1.00 93.62 123 LEU A N 1
ATOM 935 C CA . LEU A 1 123 ? 6.599 2.749 -4.357 1.00 93.62 123 LEU A CA 1
ATOM 936 C C . LEU A 1 123 ? 6.555 1.327 -4.926 1.00 93.62 123 LEU A C 1
ATOM 938 O O . LEU A 1 123 ? 5.696 1.032 -5.750 1.00 93.62 123 LEU A O 1
ATOM 942 N N . MET A 1 124 ? 7.423 0.433 -4.443 1.00 94.38 124 MET A N 1
ATOM 943 C CA . MET A 1 124 ? 7.397 -0.984 -4.813 1.00 94.38 124 MET A CA 1
ATOM 944 C C . MET A 1 124 ? 6.077 -1.654 -4.418 1.00 94.38 124 MET A C 1
ATOM 946 O O . MET A 1 124 ? 5.477 -2.332 -5.244 1.00 94.38 124 MET A O 1
ATOM 950 N N . GLY A 1 125 ? 5.605 -1.448 -3.184 1.00 95.31 125 GLY A N 1
ATOM 951 C CA . GLY A 1 125 ? 4.329 -2.007 -2.727 1.00 95.31 125 GLY A CA 1
ATOM 952 C C . GLY A 1 125 ? 3.129 -1.506 -3.534 1.00 95.31 125 GLY A C 1
ATOM 953 O O . GLY A 1 125 ? 2.290 -2.301 -3.947 1.00 95.31 125 GLY A O 1
ATOM 954 N N . ALA A 1 126 ? 3.078 -0.202 -3.812 1.00 96.81 126 ALA A N 1
ATOM 955 C CA . ALA A 1 126 ? 2.039 0.400 -4.643 1.00 96.81 126 ALA A CA 1
ATOM 956 C C . ALA A 1 126 ? 2.074 -0.131 -6.086 1.00 96.81 126 ALA A C 1
ATOM 958 O O . ALA A 1 126 ? 1.027 -0.446 -6.648 1.00 96.81 126 ALA A O 1
ATOM 959 N N . ALA A 1 127 ? 3.268 -0.280 -6.666 1.00 96.12 127 ALA A N 1
ATOM 960 C CA . ALA A 1 127 ? 3.442 -0.750 -8.036 1.00 96.12 127 ALA A CA 1
ATOM 961 C C . ALA A 1 127 ? 3.037 -2.219 -8.208 1.00 96.12 127 ALA A C 1
ATOM 963 O O . ALA A 1 127 ? 2.323 -2.535 -9.153 1.00 96.12 127 ALA A O 1
ATOM 964 N N . VAL A 1 128 ? 3.422 -3.085 -7.262 1.00 96.25 128 VAL A N 1
ATOM 965 C CA . VAL A 1 128 ? 3.003 -4.502 -7.195 1.00 96.25 128 VAL A CA 1
ATOM 966 C C . VAL A 1 128 ? 1.489 -4.650 -7.044 1.00 96.25 128 VAL A C 1
ATOM 968 O O . VAL A 1 128 ? 0.938 -5.659 -7.446 1.00 96.25 128 VAL A O 1
ATOM 971 N N . ALA A 1 129 ? 0.808 -3.659 -6.467 1.00 95.81 129 ALA A N 1
ATOM 972 C CA . ALA A 1 129 ? -0.646 -3.657 -6.318 1.00 95.81 129 ALA A CA 1
ATOM 973 C C . ALA A 1 129 ? -1.381 -2.869 -7.418 1.00 95.81 129 ALA A C 1
ATOM 975 O O . ALA A 1 129 ? -2.594 -2.673 -7.327 1.00 95.81 129 ALA A O 1
ATOM 976 N N . GLY A 1 130 ? -0.659 -2.340 -8.412 1.00 96.06 130 GLY A N 1
ATOM 977 C CA . GLY A 1 130 ? -1.241 -1.563 -9.506 1.00 96.06 130 GLY A CA 1
ATOM 978 C C . GLY A 1 130 ? -1.814 -0.204 -9.082 1.00 96.06 130 GLY A C 1
ATOM 979 O O . GLY A 1 130 ? -2.623 0.377 -9.808 1.00 96.06 130 GLY A O 1
ATOM 980 N N . GLN A 1 131 ? -1.422 0.323 -7.920 1.00 96.81 131 GLN A N 1
ATOM 981 C CA . GLN A 1 131 ? -1.939 1.570 -7.345 1.00 96.81 131 GLN A CA 1
ATOM 982 C C . GLN A 1 131 ? -1.285 2.803 -7.990 1.00 96.81 131 GLN A C 1
ATOM 984 O O . GLN A 1 131 ? -0.502 3.508 -7.356 1.00 96.81 131 GLN A O 1
ATOM 989 N N . LEU A 1 132 ? -1.611 3.091 -9.255 1.00 96.69 132 LEU A N 1
ATOM 990 C CA . LEU A 1 132 ? -0.965 4.159 -10.035 1.00 96.69 132 LEU A CA 1
ATOM 991 C C . LEU A 1 132 ? -1.008 5.536 -9.355 1.00 96.69 132 LEU A C 1
ATOM 993 O O . LEU A 1 132 ? 0.027 6.191 -9.266 1.00 96.69 132 LEU A O 1
ATOM 997 N N . SER A 1 133 ? -2.158 5.958 -8.823 1.00 96.62 133 SER A N 1
ATOM 998 C CA . SER A 1 133 ? -2.269 7.249 -8.125 1.00 96.62 133 SER A CA 1
ATOM 999 C C . SER A 1 133 ? -1.346 7.325 -6.904 1.00 96.62 133 SER A C 1
ATOM 1001 O O . SER A 1 133 ? -0.781 8.376 -6.610 1.00 96.62 133 SER A O 1
ATOM 1003 N N . MET A 1 134 ? -1.154 6.199 -6.210 1.00 96.06 134 MET A N 1
ATOM 1004 C CA . MET A 1 134 ? -0.227 6.107 -5.085 1.00 96.06 134 MET A CA 1
ATOM 1005 C C . MET A 1 134 ? 1.227 6.152 -5.560 1.00 96.06 134 MET A C 1
ATOM 1007 O O . MET A 1 134 ? 2.041 6.848 -4.962 1.00 96.06 134 MET A O 1
ATOM 1011 N N . CYS A 1 135 ? 1.558 5.455 -6.652 1.00 95.00 135 CYS A N 1
ATOM 1012 C CA . CYS A 1 135 ? 2.886 5.516 -7.260 1.00 95.00 135 CYS A CA 1
ATOM 1013 C C . CYS A 1 135 ? 3.259 6.947 -7.672 1.00 95.00 135 CYS A C 1
ATOM 1015 O O . CYS A 1 135 ? 4.364 7.392 -7.371 1.00 95.00 135 CYS A O 1
ATOM 1017 N N . GLN A 1 136 ? 2.328 7.673 -8.297 1.00 94.50 136 GLN A N 1
ATOM 1018 C CA . GLN A 1 136 ? 2.492 9.076 -8.684 1.00 94.50 136 GLN A CA 1
ATOM 1019 C C . GLN A 1 136 ? 2.735 9.971 -7.471 1.00 94.50 136 GLN A C 1
ATOM 1021 O O . GLN A 1 136 ? 3.726 10.696 -7.426 1.00 94.50 136 GLN A O 1
ATOM 1026 N N . TRP A 1 137 ? 1.885 9.858 -6.446 1.00 94.94 137 TRP A N 1
ATOM 1027 C CA . TRP A 1 137 ? 2.056 10.637 -5.224 1.00 94.94 137 TRP A CA 1
ATOM 1028 C C . TRP A 1 137 ? 3.401 10.352 -4.542 1.00 94.94 137 TRP A C 1
ATOM 1030 O O . TRP A 1 137 ? 4.100 11.281 -4.149 1.00 94.94 137 TRP A O 1
ATOM 1040 N N . LEU A 1 138 ? 3.803 9.079 -4.439 1.00 92.00 138 LEU A N 1
ATOM 1041 C CA . LEU A 1 138 ? 5.078 8.676 -3.834 1.00 92.00 138 LEU A CA 1
ATOM 1042 C C . LEU A 1 138 ? 6.289 9.183 -4.620 1.00 92.00 138 LEU A C 1
ATOM 1044 O O . LEU A 1 138 ? 7.298 9.555 -4.016 1.00 92.00 138 LEU A O 1
ATOM 1048 N N . TRP A 1 139 ? 6.188 9.202 -5.948 1.00 89.00 139 TRP A N 1
ATOM 1049 C CA . TRP A 1 139 ? 7.210 9.749 -6.832 1.00 89.00 139 TRP A CA 1
ATOM 1050 C C . TRP A 1 139 ? 7.425 11.241 -6.584 1.00 89.00 139 TRP A C 1
ATOM 1052 O O . TRP A 1 139 ? 8.550 11.671 -6.322 1.00 89.00 139 TRP A O 1
ATOM 1062 N N . ASP A 1 140 ? 6.341 12.016 -6.590 1.00 88.94 140 ASP A N 1
ATOM 1063 C CA . ASP A 1 140 ? 6.387 13.461 -6.369 1.00 88.94 140 ASP A CA 1
ATOM 1064 C C . ASP A 1 140 ? 6.829 13.799 -4.939 1.00 88.94 140 ASP A C 1
ATOM 1066 O O . ASP A 1 140 ? 7.691 14.657 -4.731 1.00 88.94 140 ASP A O 1
ATOM 1070 N N . HIS A 1 141 ? 6.302 13.071 -3.950 1.00 85.81 141 HIS A N 1
ATOM 1071 C CA . HIS A 1 141 ? 6.671 13.220 -2.545 1.00 85.81 141 HIS A CA 1
ATOM 1072 C C . HIS A 1 141 ? 8.170 12.991 -2.326 1.00 85.81 141 HIS A C 1
ATOM 1074 O O . HIS A 1 141 ? 8.816 13.760 -1.616 1.00 85.81 141 HIS A O 1
ATOM 1080 N N . ASN A 1 142 ? 8.754 11.964 -2.951 1.00 81.38 142 ASN A N 1
ATOM 1081 C CA . ASN A 1 142 ? 10.179 11.691 -2.804 1.00 81.38 142 ASN A CA 1
ATOM 1082 C C . ASN A 1 142 ? 11.054 12.761 -3.472 1.00 81.38 142 ASN A C 1
ATOM 1084 O O . ASN A 1 142 ? 12.009 13.229 -2.854 1.00 81.38 142 ASN A O 1
ATOM 1088 N N . ARG A 1 143 ? 10.689 13.214 -4.680 1.00 79.50 143 ARG A N 1
ATOM 1089 C CA . ARG A 1 143 ? 11.399 14.301 -5.379 1.00 79.50 143 ARG A CA 1
ATOM 1090 C C . ARG A 1 143 ? 11.424 15.603 -4.584 1.00 79.50 143 ARG A C 1
ATOM 1092 O O . ARG A 1 143 ? 12.383 16.353 -4.688 1.00 79.50 143 ARG A O 1
ATOM 1099 N N . SER A 1 144 ? 10.390 15.871 -3.788 1.00 79.12 144 SER A N 1
ATOM 1100 C CA . SER A 1 144 ? 10.348 17.049 -2.917 1.00 79.12 144 SER A CA 1
ATOM 1101 C C . SER A 1 144 ? 11.268 16.947 -1.693 1.00 79.12 144 SER A C 1
ATOM 1103 O O . SER A 1 144 ? 11.525 17.969 -1.058 1.00 79.12 144 SER A O 1
ATOM 1105 N N . LEU A 1 145 ? 11.708 15.744 -1.308 1.00 72.69 145 LEU A N 1
ATOM 1106 C CA . LEU A 1 145 ? 12.497 15.511 -0.093 1.00 72.69 145 LEU A CA 1
ATOM 1107 C C . LEU A 1 145 ? 14.005 15.433 -0.349 1.00 72.69 145 LEU A C 1
ATOM 1109 O O . LEU A 1 145 ? 14.783 15.636 0.583 1.00 72.69 145 LEU A O 1
ATOM 1113 N N . THR A 1 146 ? 14.428 15.113 -1.571 1.00 64.38 146 THR A N 1
ATOM 1114 C CA . THR A 1 146 ? 15.845 14.946 -1.916 1.00 64.38 146 THR A CA 1
ATOM 1115 C C . THR A 1 146 ? 16.165 15.619 -3.247 1.00 64.38 146 THR A C 1
ATOM 1117 O O . THR A 1 146 ? 15.611 15.231 -4.271 1.00 64.38 146 THR A O 1
ATOM 1120 N N . ASP A 1 147 ? 17.115 16.559 -3.240 1.00 55.88 147 ASP A N 1
ATOM 1121 C CA . ASP A 1 147 ? 17.661 17.190 -4.456 1.00 55.88 147 ASP A CA 1
ATOM 1122 C C . ASP A 1 147 ? 18.630 16.269 -5.233 1.00 55.88 147 ASP A C 1
ATOM 1124 O O . ASP A 1 147 ? 19.041 16.600 -6.345 1.00 55.88 147 ASP A O 1
ATOM 1128 N N . ASP A 1 148 ? 19.007 15.114 -4.665 1.00 45.66 148 ASP A N 1
ATOM 1129 C CA . ASP A 1 148 ? 20.187 14.348 -5.080 1.00 45.66 148 ASP A CA 1
ATOM 1130 C C . ASP A 1 148 ? 19.864 12.872 -5.431 1.00 45.66 148 ASP A C 1
ATOM 1132 O O . ASP A 1 148 ? 19.560 12.051 -4.566 1.00 45.66 148 ASP A O 1
ATOM 1136 N N . VAL A 1 149 ? 20.037 12.556 -6.724 1.00 53.22 149 VAL A N 1
ATOM 1137 C CA . VAL A 1 149 ? 20.419 11.253 -7.327 1.00 53.22 149 VAL A CA 1
ATOM 1138 C C . VAL A 1 149 ? 19.326 10.177 -7.543 1.00 53.22 149 VAL A C 1
ATOM 1140 O O . VAL A 1 149 ? 18.455 9.949 -6.708 1.00 53.22 149 VAL A O 1
ATOM 1143 N N . PRO A 1 150 ? 19.340 9.503 -8.720 1.00 50.66 150 PRO A N 1
ATOM 1144 C CA . PRO A 1 150 ? 18.145 8.976 -9.348 1.00 50.66 150 PRO A CA 1
ATOM 1145 C C . PRO A 1 150 ? 17.790 7.580 -8.852 1.00 50.66 150 PRO A C 1
ATOM 1147 O O . PRO A 1 150 ? 18.634 6.695 -8.694 1.00 50.66 150 PRO A O 1
ATOM 1150 N N . TYR A 1 151 ? 16.485 7.364 -8.758 1.00 55.44 151 TYR A N 1
ATOM 1151 C CA . TYR A 1 151 ? 15.837 6.075 -8.579 1.00 55.44 151 TYR A CA 1
ATOM 1152 C C . TYR A 1 151 ? 16.328 4.951 -9.510 1.00 55.44 151 TYR A C 1
ATOM 1154 O O . TYR A 1 151 ? 16.032 3.805 -9.205 1.00 55.44 151 TYR A O 1
ATOM 1162 N N . SER A 1 152 ? 17.069 5.235 -10.585 1.00 59.47 152 SER A N 1
ATOM 1163 C CA . SER A 1 152 ? 17.467 4.337 -11.684 1.00 59.47 152 SER A CA 1
ATOM 1164 C C . SER A 1 152 ? 17.557 2.836 -11.342 1.00 59.47 152 SER A C 1
ATOM 1166 O O . SER A 1 152 ? 16.904 1.999 -11.976 1.00 59.47 152 SER A O 1
ATOM 1168 N N . ARG A 1 153 ? 18.337 2.453 -10.316 1.00 64.38 153 ARG A N 1
ATOM 1169 C CA . ARG A 1 153 ? 18.481 1.029 -9.952 1.00 64.38 153 ARG A CA 1
ATOM 1170 C C . ARG A 1 153 ? 17.222 0.462 -9.287 1.00 64.38 153 ARG A C 1
ATOM 1172 O O . ARG A 1 153 ? 16.856 -0.680 -9.546 1.00 64.38 153 ARG A O 1
ATOM 1179 N N . PHE A 1 154 ? 16.569 1.245 -8.436 1.00 79.94 154 PHE A N 1
ATOM 1180 C CA . PHE A 1 154 ? 15.343 0.852 -7.752 1.00 79.94 154 PHE A CA 1
ATOM 1181 C C . PHE A 1 154 ? 14.121 0.920 -8.680 1.00 79.94 154 PHE A C 1
ATOM 1183 O O . PHE A 1 154 ? 13.310 -0.002 -8.673 1.00 79.94 154 PHE A O 1
ATOM 1190 N N . THR A 1 155 ? 14.002 1.933 -9.543 1.00 85.31 155 THR A N 1
ATOM 1191 C CA . THR A 1 155 ? 12.914 2.026 -10.531 1.00 85.31 155 THR A CA 1
ATOM 1192 C C . THR A 1 155 ? 12.914 0.863 -11.498 1.00 85.31 155 THR A C 1
ATOM 1194 O O . THR A 1 155 ? 11.843 0.366 -11.827 1.00 85.31 155 THR A O 1
ATOM 1197 N N . THR A 1 156 ? 14.089 0.349 -11.872 1.00 89.81 156 THR A N 1
ATOM 1198 C CA . THR A 1 156 ? 14.174 -0.881 -12.670 1.00 89.81 156 THR A CA 1
ATOM 1199 C C . THR A 1 156 ? 13.507 -2.055 -11.946 1.00 89.81 156 THR A C 1
ATOM 1201 O O . THR A 1 156 ? 12.713 -2.776 -12.547 1.00 89.81 156 THR A O 1
ATOM 1204 N N . THR A 1 157 ? 13.763 -2.230 -10.643 1.00 90.94 157 THR A N 1
ATOM 1205 C CA . THR A 1 157 ? 13.120 -3.301 -9.858 1.00 90.94 157 THR A CA 1
ATOM 1206 C C . THR A 1 157 ? 11.621 -3.081 -9.658 1.00 90.94 157 THR A C 1
ATOM 1208 O O . THR A 1 157 ? 10.861 -4.043 -9.696 1.00 90.94 157 THR A O 1
ATOM 1211 N N . VAL A 1 158 ? 11.175 -1.831 -9.498 1.00 93.38 158 VAL A N 1
ATOM 1212 C CA . VAL A 1 158 ? 9.746 -1.486 -9.402 1.00 93.38 158 VAL A CA 1
ATOM 1213 C C . VAL A 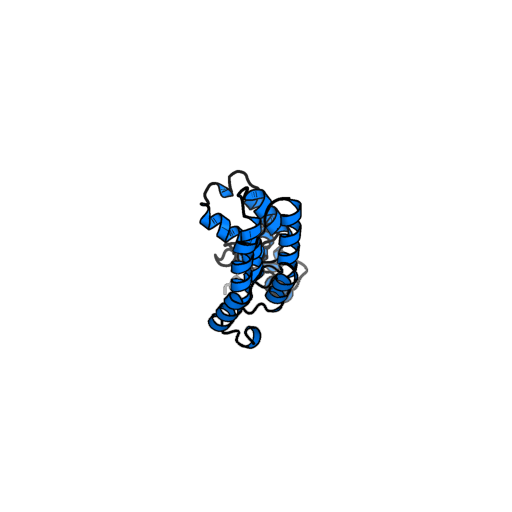1 158 ? 9.029 -1.787 -10.718 1.00 93.38 158 VAL A C 1
ATOM 1215 O O . VAL A 1 158 ? 7.964 -2.395 -10.699 1.00 93.38 158 VAL A O 1
ATOM 1218 N N . LEU A 1 159 ? 9.626 -1.414 -11.854 1.00 94.25 159 LEU A N 1
ATOM 1219 C CA . LEU A 1 159 ? 9.080 -1.681 -13.183 1.00 94.25 159 LEU A CA 1
ATOM 1220 C C . LEU A 1 159 ? 8.947 -3.188 -13.434 1.00 94.25 159 LEU A C 1
ATOM 1222 O O . LEU A 1 159 ? 7.905 -3.636 -13.900 1.00 94.25 159 LEU A O 1
ATOM 1226 N N . GLN A 1 160 ? 9.975 -3.970 -13.090 1.00 94.50 160 GLN A N 1
ATOM 1227 C CA . GLN A 1 160 ? 9.932 -5.431 -13.191 1.00 94.50 160 GLN A CA 1
ATOM 1228 C C . GLN A 1 160 ? 8.826 -6.037 -12.324 1.00 94.50 160 GLN A C 1
ATOM 1230 O O . GLN A 1 160 ? 8.127 -6.931 -12.786 1.00 94.50 160 GLN A O 1
ATOM 1235 N N . ALA A 1 161 ? 8.654 -5.543 -11.097 1.00 94.12 161 ALA A N 1
ATOM 1236 C CA . ALA A 1 161 ? 7.631 -6.036 -10.183 1.00 94.12 161 ALA A CA 1
ATOM 1237 C C . ALA A 1 161 ? 6.207 -5.687 -10.655 1.00 94.12 161 ALA A C 1
ATOM 1239 O O . ALA A 1 161 ? 5.323 -6.534 -10.621 1.00 94.12 161 ALA A O 1
ATOM 1240 N N . ALA A 1 162 ? 5.983 -4.470 -11.160 1.00 96.38 162 ALA A N 1
ATOM 1241 C CA . ALA A 1 162 ? 4.704 -4.098 -11.770 1.00 96.38 162 ALA A CA 1
ATOM 1242 C C . ALA A 1 162 ? 4.397 -4.955 -13.007 1.00 96.38 162 ALA A C 1
ATOM 1244 O O . ALA A 1 162 ? 3.266 -5.399 -13.194 1.00 96.38 162 ALA A O 1
ATOM 1245 N N . ALA A 1 163 ? 5.417 -5.223 -13.827 1.00 96.25 163 ALA A N 1
ATOM 1246 C CA . ALA A 1 163 ? 5.285 -6.034 -15.028 1.00 96.25 163 ALA A CA 1
ATOM 1247 C C . ALA A 1 163 ? 4.989 -7.504 -14.702 1.00 96.25 163 ALA A C 1
ATOM 1249 O O . ALA A 1 163 ? 4.125 -8.101 -15.340 1.00 96.25 163 ALA A O 1
ATOM 1250 N N . SER A 1 164 ? 5.641 -8.078 -13.681 1.00 96.31 164 SER A N 1
ATOM 1251 C CA . SER A 1 164 ? 5.365 -9.452 -13.240 1.00 96.31 164 SER A CA 1
ATOM 1252 C C . SER A 1 164 ? 3.960 -9.650 -12.682 1.00 96.31 164 SER A C 1
ATOM 1254 O O . SER A 1 164 ? 3.483 -10.775 -12.699 1.00 96.31 164 SER A O 1
ATOM 1256 N N . GLU A 1 165 ? 3.311 -8.581 -12.219 1.00 96.31 165 GLU A N 1
ATOM 1257 C CA . GLU A 1 165 ? 1.910 -8.586 -11.766 1.00 96.31 165 GLU A CA 1
ATOM 1258 C C . GLU A 1 165 ? 0.934 -8.076 -12.850 1.00 96.31 165 GLU A C 1
ATOM 1260 O O . GLU A 1 165 ? -0.271 -7.957 -12.626 1.00 96.31 165 GLU A O 1
ATOM 1265 N N . GLY A 1 166 ? 1.439 -7.749 -14.047 1.00 95.50 166 GLY A N 1
ATOM 1266 C CA . GLY A 1 166 ? 0.615 -7.387 -15.202 1.00 95.50 166 GLY A CA 1
ATOM 1267 C C . GLY A 1 166 ? 0.027 -5.979 -15.155 1.00 95.50 166 GLY A C 1
ATOM 1268 O O . GLY A 1 166 ? -0.951 -5.691 -15.845 1.00 95.50 166 GLY A O 1
ATOM 1269 N N . HIS A 1 167 ? 0.594 -5.082 -14.352 1.00 97.19 167 HIS A N 1
ATOM 1270 C CA . HIS A 1 167 ? 0.099 -3.718 -14.182 1.00 97.19 167 HIS A CA 1
ATOM 1271 C C . HIS A 1 167 ? 0.610 -2.774 -15.278 1.00 97.19 167 HIS A C 1
ATOM 1273 O O . HIS A 1 167 ? 1.426 -1.884 -15.027 1.00 97.19 167 HIS A O 1
ATOM 1279 N N . GLN A 1 168 ? 0.090 -2.955 -16.497 1.00 95.75 168 GLN A N 1
ATOM 1280 C CA . GLN A 1 168 ? 0.461 -2.195 -17.699 1.00 95.75 168 GLN A CA 1
ATOM 1281 C C . GLN A 1 168 ? 0.490 -0.678 -17.479 1.00 95.75 168 GLN A C 1
ATOM 1283 O O . GLN A 1 168 ? 1.478 -0.022 -17.800 1.00 95.75 168 GLN A O 1
ATOM 1288 N N . HIS A 1 169 ? -0.560 -0.121 -16.875 1.00 96.81 169 HIS A N 1
ATOM 1289 C CA . HIS A 1 169 ? -0.702 1.318 -16.640 1.00 96.81 169 HIS A CA 1
ATOM 1290 C C . HIS A 1 169 ? 0.385 1.885 -15.714 1.00 96.81 169 HIS A C 1
ATOM 1292 O O . HIS A 1 169 ? 0.792 3.035 -15.872 1.00 96.81 169 HIS A O 1
ATOM 1298 N N . VAL A 1 170 ? 0.890 1.089 -14.765 1.00 96.50 170 VAL A N 1
ATOM 1299 C CA . VAL A 1 170 ? 2.028 1.476 -13.914 1.00 96.50 170 VAL A CA 1
ATOM 1300 C C . VAL A 1 170 ? 3.337 1.396 -14.699 1.00 96.50 170 VAL A C 1
ATOM 1302 O O . VAL A 1 170 ? 4.168 2.295 -14.581 1.00 96.50 170 VAL A O 1
ATOM 1305 N N . CYS A 1 171 ? 3.522 0.356 -15.518 1.00 94.75 171 CYS A N 1
ATOM 1306 C CA . CYS A 1 171 ? 4.709 0.202 -16.359 1.00 94.75 171 CYS A CA 1
ATOM 1307 C C . CYS A 1 171 ? 4.856 1.346 -17.371 1.00 94.75 171 CYS A C 1
ATOM 1309 O O . CYS A 1 171 ? 5.929 1.941 -17.467 1.00 94.75 171 CYS A O 1
ATOM 1311 N N . GLU A 1 172 ? 3.779 1.687 -18.080 1.00 94.69 172 GLU A N 1
ATOM 1312 C CA . GLU A 1 172 ? 3.736 2.804 -19.031 1.00 94.69 172 GLU A CA 1
ATOM 1313 C C . GLU A 1 172 ? 4.071 4.130 -18.346 1.00 94.69 172 GLU A C 1
ATOM 1315 O O . GLU A 1 172 ? 4.910 4.890 -18.830 1.00 94.69 172 GLU A O 1
ATOM 1320 N N . TRP A 1 173 ? 3.468 4.385 -17.181 1.00 95.62 173 TRP A N 1
ATOM 1321 C CA . TRP A 1 173 ? 3.752 5.587 -16.407 1.00 95.62 173 TRP A CA 1
ATOM 1322 C C . TRP A 1 173 ? 5.220 5.651 -15.952 1.00 95.62 173 TRP A C 1
ATOM 1324 O O . TRP A 1 173 ? 5.851 6.700 -16.093 1.00 95.62 173 TRP A O 1
ATOM 1334 N N . LEU A 1 174 ? 5.795 4.548 -15.458 1.00 92.38 174 LEU A N 1
ATOM 1335 C CA . LEU A 1 174 ? 7.202 4.496 -15.038 1.00 92.38 174 LEU A CA 1
ATOM 1336 C C . LEU A 1 174 ? 8.158 4.771 -16.206 1.00 92.38 174 LEU A C 1
ATOM 1338 O O . LEU A 1 174 ? 9.084 5.562 -16.048 1.00 92.38 174 LEU A O 1
ATOM 1342 N N . LEU A 1 175 ? 7.920 4.175 -17.378 1.00 90.88 175 LEU A N 1
ATOM 1343 C CA . LEU A 1 175 ? 8.730 4.393 -18.587 1.00 90.88 175 LEU A CA 1
ATOM 1344 C C . LEU A 1 175 ? 8.611 5.829 -19.121 1.00 90.88 175 LEU A C 1
ATOM 1346 O O . LEU A 1 175 ? 9.588 6.399 -19.612 1.00 90.88 175 LEU A O 1
ATOM 1350 N N . ALA A 1 176 ? 7.425 6.431 -19.006 1.00 91.75 176 ALA A N 1
ATOM 1351 C CA . ALA A 1 176 ? 7.208 7.828 -19.365 1.00 91.75 176 ALA A CA 1
ATOM 1352 C C . ALA A 1 176 ? 7.876 8.802 -18.381 1.00 91.75 176 ALA A C 1
ATOM 1354 O O . ALA A 1 176 ? 8.238 9.908 -18.774 1.00 91.75 176 ALA A O 1
ATOM 1355 N N . THR A 1 177 ? 8.039 8.403 -17.118 1.00 88.81 177 THR A N 1
ATOM 1356 C CA . THR A 1 177 ? 8.547 9.276 -16.050 1.00 88.81 177 THR A CA 1
ATOM 1357 C C . THR A 1 177 ? 10.065 9.163 -15.862 1.00 88.81 177 THR A C 1
ATOM 1359 O O . THR A 1 177 ? 10.728 10.161 -15.580 1.00 88.81 177 THR A O 1
ATOM 1362 N N . ASP A 1 178 ? 10.634 7.968 -16.031 1.00 86.31 178 ASP A N 1
ATOM 1363 C CA . ASP A 1 178 ? 12.071 7.702 -15.928 1.00 86.31 178 ASP A CA 1
ATOM 1364 C C . ASP A 1 178 ? 12.611 7.164 -17.259 1.00 86.31 178 ASP A C 1
ATOM 1366 O O . ASP A 1 178 ? 12.641 5.962 -17.522 1.00 86.31 178 ASP A O 1
ATOM 1370 N N . HIS A 1 179 ? 13.093 8.083 -18.099 1.00 81.94 179 HIS A N 1
ATOM 1371 C CA . HIS A 1 179 ? 13.654 7.770 -19.417 1.00 81.94 179 HIS A CA 1
ATOM 1372 C C . HIS A 1 179 ? 14.967 6.971 -19.369 1.00 81.94 179 HIS A C 1
ATOM 1374 O O . HIS A 1 179 ? 15.475 6.576 -20.417 1.00 81.94 179 HIS A O 1
ATOM 1380 N N . THR A 1 180 ? 15.548 6.749 -18.183 1.00 83.19 180 THR A N 1
ATOM 1381 C CA . THR A 1 180 ? 16.739 5.897 -18.032 1.00 83.19 180 THR A CA 1
ATOM 1382 C C . THR A 1 180 ? 16.390 4.411 -17.964 1.00 83.19 180 THR A C 1
ATOM 1384 O O . THR A 1 180 ? 17.283 3.565 -18.055 1.00 83.19 180 THR A O 1
ATOM 1387 N N . LEU A 1 181 ? 15.104 4.079 -17.817 1.00 82.69 181 LEU A N 1
ATOM 1388 C CA . LEU A 1 181 ? 14.641 2.706 -17.716 1.00 82.69 181 LEU A CA 1
ATOM 1389 C C . LEU A 1 181 ? 14.720 1.977 -19.050 1.00 82.69 181 LEU A C 1
ATOM 1391 O O . LEU A 1 181 ? 14.226 2.435 -20.079 1.00 82.69 181 LEU A O 1
ATOM 1395 N N . PHE A 1 182 ? 15.290 0.776 -18.996 1.00 81.88 182 PHE A N 1
ATOM 1396 C CA . PHE A 1 182 ? 15.277 -0.153 -20.112 1.00 81.88 182 PHE A CA 1
ATOM 1397 C C . PHE A 1 182 ? 14.211 -1.238 -19.882 1.00 81.88 182 PHE A C 1
ATOM 1399 O O . PHE A 1 182 ? 14.285 -1.957 -18.879 1.00 81.88 182 PHE A O 1
ATOM 1406 N N . PRO A 1 183 ? 13.242 -1.413 -20.800 1.00 81.12 183 PRO A N 1
ATOM 1407 C CA . PRO A 1 183 ? 12.112 -2.318 -20.597 1.00 81.12 183 PRO A CA 1
ATOM 1408 C C . PRO A 1 183 ? 12.485 -3.802 -20.689 1.00 81.12 183 PRO A C 1
ATOM 1410 O O . PRO A 1 183 ? 11.697 -4.638 -20.267 1.00 81.12 183 PRO A O 1
ATOM 1413 N N . GLY A 1 184 ? 13.676 -4.170 -21.180 1.00 85.25 184 GLY A N 1
ATOM 1414 C CA . GLY A 1 184 ? 14.024 -5.578 -21.425 1.00 85.25 184 GLY A CA 1
ATOM 1415 C C . GLY A 1 184 ? 13.885 -6.495 -20.203 1.00 85.25 184 GLY A C 1
ATOM 1416 O O . GLY A 1 184 ? 13.410 -7.619 -20.329 1.00 85.25 184 GLY A O 1
ATOM 1417 N N . GLY A 1 185 ? 14.223 -6.009 -19.003 1.00 86.88 185 GLY A N 1
ATOM 1418 C CA . GLY A 1 185 ? 13.993 -6.777 -17.775 1.00 86.88 185 GLY A CA 1
ATOM 1419 C C . GLY A 1 185 ? 12.514 -6.865 -17.375 1.00 86.88 185 GLY A C 1
ATOM 1420 O O . GLY A 1 185 ? 12.104 -7.844 -16.759 1.00 86.88 185 GLY A O 1
ATOM 1421 N N . ALA A 1 186 ? 11.715 -5.857 -17.726 1.00 90.00 186 ALA A N 1
ATOM 1422 C CA . ALA A 1 186 ? 10.278 -5.817 -17.469 1.00 90.00 186 ALA A CA 1
ATOM 1423 C C . ALA A 1 186 ? 9.506 -6.766 -18.395 1.00 90.00 186 ALA A C 1
ATOM 1425 O O . ALA A 1 186 ? 8.611 -7.457 -17.928 1.00 90.00 186 ALA A O 1
ATOM 1426 N N . VAL A 1 187 ? 9.908 -6.870 -19.666 1.00 92.31 187 VAL A N 1
ATOM 1427 C CA . VAL A 1 187 ? 9.367 -7.834 -20.643 1.00 92.31 187 VAL A CA 1
ATOM 1428 C C . VAL A 1 187 ? 9.526 -9.265 -20.123 1.00 92.31 187 VAL A C 1
ATOM 1430 O O . VAL A 1 187 ? 8.558 -10.011 -20.012 1.00 92.31 187 VAL A O 1
ATOM 1433 N N . ASP A 1 188 ? 10.740 -9.634 -19.716 1.00 92.88 188 ASP A N 1
ATOM 1434 C CA . ASP A 1 188 ? 11.038 -10.951 -19.143 1.00 92.88 188 ASP A CA 1
ATOM 1435 C C . ASP A 1 188 ? 10.273 -11.207 -17.824 1.00 92.88 188 ASP A C 1
ATOM 1437 O O . ASP A 1 188 ? 9.773 -12.308 -17.580 1.00 92.88 188 ASP A O 1
ATOM 1441 N N . ALA A 1 189 ? 10.101 -10.177 -16.988 1.00 92.88 189 ALA A N 1
ATOM 1442 C CA . ALA A 1 189 ? 9.275 -10.262 -15.786 1.00 92.88 189 ALA A CA 1
ATOM 1443 C C . ALA A 1 189 ? 7.780 -10.465 -16.099 1.00 92.88 189 ALA A C 1
ATOM 1445 O O . ALA A 1 189 ? 7.158 -11.322 -15.472 1.00 92.88 189 ALA A O 1
ATOM 1446 N N . ALA A 1 190 ? 7.226 -9.754 -17.086 1.00 94.44 190 ALA A N 1
ATOM 1447 C CA . ALA A 1 190 ? 5.846 -9.921 -17.542 1.00 94.44 190 ALA A CA 1
ATOM 1448 C C . ALA A 1 190 ? 5.596 -11.330 -18.088 1.00 94.44 190 ALA A C 1
ATOM 1450 O O . ALA A 1 190 ? 4.615 -11.969 -17.710 1.00 94.44 190 ALA A O 1
ATOM 1451 N N . VAL A 1 191 ? 6.519 -11.867 -18.895 1.00 93.56 191 VAL A N 1
ATOM 1452 C CA . VAL A 1 191 ? 6.432 -13.247 -19.399 1.00 93.56 191 VAL A CA 1
ATOM 1453 C C . VAL A 1 191 ? 6.447 -14.256 -18.250 1.00 93.56 191 VAL A C 1
ATOM 1455 O O . VAL A 1 191 ? 5.596 -15.145 -18.213 1.00 93.56 191 VAL A O 1
ATOM 1458 N N . ARG A 1 192 ? 7.356 -14.110 -17.274 1.00 92.88 192 ARG A N 1
ATOM 1459 C CA . ARG A 1 192 ? 7.379 -14.973 -16.077 1.00 92.88 192 ARG A CA 1
ATOM 1460 C C . ARG A 1 192 ? 6.107 -14.875 -15.235 1.00 92.88 192 ARG A C 1
ATOM 1462 O O . ARG A 1 192 ? 5.707 -15.878 -14.654 1.00 92.88 192 ARG A O 1
ATOM 1469 N N . GLY A 1 193 ? 5.501 -13.691 -15.171 1.00 90.56 193 GLY A N 1
ATOM 1470 C CA . GLY A 1 193 ? 4.216 -13.451 -14.513 1.00 90.56 193 GLY A CA 1
ATOM 1471 C C . GLY A 1 193 ? 3.007 -14.004 -15.275 1.00 90.56 193 GLY A C 1
ATOM 1472 O O . GLY A 1 193 ? 1.908 -14.045 -14.737 1.00 90.56 193 GLY A O 1
ATOM 1473 N N . GLY A 1 194 ? 3.186 -14.460 -16.521 1.00 92.94 194 GLY A N 1
ATOM 1474 C CA . GLY A 1 194 ? 2.093 -14.922 -17.382 1.00 92.94 194 GLY A CA 1
ATOM 1475 C C . GLY A 1 194 ? 1.354 -13.796 -18.115 1.00 92.94 194 GLY A C 1
ATOM 1476 O O . GLY A 1 194 ? 0.326 -14.042 -18.744 1.00 92.94 194 GLY A O 1
ATOM 1477 N N . HIS A 1 195 ? 1.882 -12.573 -18.090 1.00 93.44 195 HIS A N 1
ATOM 1478 C CA . HIS A 1 195 ? 1.307 -11.381 -18.714 1.00 93.44 195 HIS A CA 1
ATOM 1479 C C . HIS A 1 195 ? 1.908 -11.130 -20.103 1.00 93.44 195 HIS A C 1
ATOM 1481 O O . HIS A 1 195 ? 2.486 -10.082 -20.368 1.00 93.44 195 HIS A O 1
ATOM 1487 N N . VAL A 1 196 ? 1.782 -12.107 -21.007 1.00 87.88 196 VAL A N 1
ATOM 1488 C CA . VAL A 1 196 ? 2.431 -12.081 -22.335 1.00 87.88 196 VAL A CA 1
ATOM 1489 C C . VAL A 1 196 ? 2.002 -10.876 -23.180 1.00 87.88 196 VAL A C 1
ATOM 1491 O O . VAL A 1 196 ? 2.846 -10.279 -23.828 1.00 87.88 196 VAL A O 1
ATOM 1494 N N . ALA A 1 197 ? 0.737 -10.452 -23.104 1.00 89.94 197 ALA A N 1
ATOM 1495 C CA . ALA A 1 197 ? 0.250 -9.277 -23.837 1.00 89.94 197 ALA A CA 1
ATOM 1496 C C . ALA A 1 197 ? 0.922 -7.956 -23.409 1.00 89.94 197 ALA A C 1
ATOM 1498 O O . ALA A 1 197 ? 0.935 -7.007 -24.178 1.00 89.94 197 ALA A O 1
ATOM 1499 N N . LEU A 1 198 ? 1.474 -7.887 -22.190 1.00 88.56 198 LEU A N 1
ATOM 1500 C CA . LEU A 1 198 ? 2.257 -6.739 -21.717 1.00 88.56 198 LEU A CA 1
ATOM 1501 C C . LEU A 1 198 ? 3.714 -6.783 -22.219 1.00 88.56 198 LEU A C 1
ATOM 1503 O O . LEU A 1 198 ? 4.427 -5.786 -22.151 1.00 88.56 198 LEU A O 1
ATOM 1507 N N . ALA A 1 199 ? 4.175 -7.951 -22.663 1.00 82.94 199 ALA A N 1
ATOM 1508 C CA . ALA A 1 199 ? 5.533 -8.184 -23.141 1.00 82.94 199 ALA A CA 1
ATOM 1509 C C . ALA A 1 199 ? 5.686 -7.998 -24.665 1.00 82.94 199 ALA A C 1
ATOM 1511 O O . ALA A 1 199 ? 6.821 -8.009 -25.147 1.00 82.94 199 ALA A O 1
ATOM 1512 N N . GLU A 1 200 ? 4.572 -7.871 -25.395 1.00 74.88 200 GLU A N 1
ATOM 1513 C CA . GLU A 1 200 ? 4.505 -7.584 -26.839 1.00 74.88 200 GLU A CA 1
ATOM 1514 C C . GLU A 1 200 ? 4.639 -6.083 -27.130 1.00 74.88 200 GLU A C 1
ATOM 1516 O O . GLU A 1 200 ? 5.373 -5.749 -28.090 1.00 74.88 200 GLU A O 1
#

pLDDT: mean 83.59, std 12.67, range [40.09, 97.19]